Protein AF-A0A661UZQ9-F1 (afdb_monomer_lite)

Structure (mmCIF, N/CA/C/O backbone):
data_AF-A0A661UZQ9-F1
#
_entry.id   AF-A0A661UZQ9-F1
#
loop_
_atom_site.group_PDB
_atom_site.id
_atom_site.type_symbol
_atom_site.label_atom_id
_atom_site.label_alt_id
_atom_site.label_comp_id
_atom_site.label_asym_id
_atom_site.label_entity_id
_atom_site.label_seq_id
_atom_site.pdbx_PDB_ins_code
_atom_site.Cartn_x
_atom_site.Cartn_y
_atom_site.Cartn_z
_atom_site.occupancy
_atom_site.B_iso_or_equiv
_atom_site.auth_seq_id
_atom_site.auth_comp_id
_atom_site.auth_asym_id
_atom_site.auth_atom_id
_atom_site.pdbx_PDB_model_num
ATOM 1 N N . THR A 1 1 ? -22.662 24.849 14.093 1.00 67.31 1 THR A N 1
ATOM 2 C CA . THR A 1 1 ? -22.137 23.467 14.158 1.00 67.31 1 THR A CA 1
ATOM 3 C C . THR A 1 1 ? -20.833 23.492 14.920 1.00 67.31 1 THR A C 1
ATOM 5 O O . THR A 1 1 ? -20.181 24.527 14.920 1.00 67.31 1 THR A O 1
ATOM 8 N N . THR A 1 2 ? -20.477 22.417 15.622 1.00 81.50 2 THR A N 1
ATOM 9 C CA . THR A 1 2 ? -19.169 22.325 16.288 1.00 81.50 2 THR A CA 1
ATOM 10 C C . THR A 1 2 ? -18.064 22.306 15.224 1.00 81.50 2 THR A C 1
ATOM 12 O O . THR A 1 2 ? -18.229 21.547 14.260 1.00 81.50 2 THR A O 1
ATOM 15 N N . PRO A 1 3 ? -16.986 23.098 15.373 1.00 88.12 3 PRO A N 1
ATOM 16 C CA . PRO A 1 3 ? -15.843 23.063 14.464 1.00 88.12 3 PRO A CA 1
ATOM 17 C C . PRO A 1 3 ? -15.251 21.652 14.339 1.00 88.12 3 PRO A C 1
ATOM 19 O O . PRO A 1 3 ? -15.337 20.838 15.267 1.00 88.12 3 PRO A O 1
ATOM 22 N N . ARG A 1 4 ? -14.713 21.331 13.162 1.00 91.12 4 ARG A N 1
ATOM 23 C CA . ARG A 1 4 ? -14.133 20.014 12.815 1.00 91.12 4 ARG A CA 1
ATOM 24 C C . ARG A 1 4 ? -12.706 20.117 12.296 1.00 91.12 4 ARG A C 1
ATOM 26 O O . ARG A 1 4 ? -12.090 19.102 11.981 1.00 91.12 4 ARG A O 1
ATOM 33 N N . GLU A 1 5 ? -12.204 21.331 12.203 1.00 92.62 5 GLU A N 1
ATOM 34 C CA . GLU A 1 5 ? -10.886 21.651 11.724 1.00 92.62 5 GLU A CA 1
ATOM 35 C C . GLU A 1 5 ? -9.833 21.238 12.767 1.00 92.62 5 GLU A C 1
ATOM 37 O O . GLU A 1 5 ? -10.052 21.427 13.964 1.00 92.62 5 GLU A O 1
ATOM 42 N N . PRO A 1 6 ? -8.688 20.662 12.358 1.00 92.25 6 PRO A N 1
ATOM 43 C CA . PRO A 1 6 ? -7.722 20.086 13.298 1.00 92.25 6 PRO A CA 1
ATOM 44 C C . PRO A 1 6 ? -7.169 21.072 14.337 1.00 92.25 6 PRO A C 1
ATOM 46 O O . PRO A 1 6 ? -6.925 20.672 15.473 1.00 92.25 6 PRO A O 1
ATOM 49 N N . TRP A 1 7 ? -7.002 22.348 13.970 1.00 92.25 7 TRP A N 1
ATOM 50 C CA . TRP A 1 7 ? -6.457 23.392 14.852 1.00 92.25 7 TRP A CA 1
ATOM 51 C C . TRP A 1 7 ? -7.369 23.722 16.043 1.00 92.25 7 TRP A C 1
ATOM 53 O O . TRP A 1 7 ? -6.901 24.210 17.068 1.00 92.25 7 TRP A O 1
ATOM 63 N N . GLU A 1 8 ? -8.655 23.378 15.966 1.00 95.19 8 GLU A N 1
ATOM 64 C CA . GLU A 1 8 ? -9.617 23.545 17.064 1.00 95.19 8 GLU A CA 1
ATOM 65 C C . GLU A 1 8 ? -9.391 22.530 18.201 1.00 95.19 8 GLU A C 1
ATOM 67 O O . GLU A 1 8 ? -9.946 22.670 19.290 1.00 95.19 8 GLU A O 1
ATOM 72 N N . PHE A 1 9 ? -8.559 21.507 17.967 1.00 93.00 9 PHE A N 1
ATOM 73 C CA . PHE A 1 9 ? -8.246 20.433 18.916 1.00 93.00 9 PHE A CA 1
ATOM 74 C C . PHE A 1 9 ? -6.812 20.515 19.474 1.00 93.00 9 PHE A C 1
ATOM 76 O O . PHE A 1 9 ? -6.353 19.578 20.129 1.00 93.00 9 PHE A O 1
ATOM 83 N N . GLY A 1 10 ? -6.116 21.636 19.251 1.00 95.06 10 GLY A N 1
ATOM 84 C CA . GLY A 1 10 ? -4.764 21.892 19.750 1.00 95.06 10 GLY A CA 1
ATOM 85 C C . GLY A 1 10 ? -3.636 21.372 18.849 1.00 95.06 10 GLY A C 1
ATOM 86 O O . GLY A 1 10 ? -3.850 20.641 17.882 1.00 95.06 10 GLY A O 1
ATOM 87 N N . GLU A 1 11 ? -2.403 21.753 19.190 1.00 95.94 11 GLU A N 1
ATOM 88 C CA . GLU A 1 11 ? -1.205 21.531 18.362 1.00 95.94 11 GLU A CA 1
ATOM 89 C C . GLU A 1 11 ? -0.875 20.043 18.139 1.00 95.94 11 GLU A C 1
ATOM 91 O O . GLU A 1 11 ? -0.444 19.657 17.049 1.00 95.94 11 GLU A O 1
ATOM 96 N N . GLU A 1 12 ? -1.106 19.192 19.145 1.00 95.56 12 GLU A N 1
ATOM 97 C CA . GLU A 1 12 ? -0.895 17.741 19.037 1.00 95.56 12 GLU A CA 1
ATOM 98 C C . GLU A 1 12 ? -1.815 17.137 17.965 1.00 95.56 12 GLU A C 1
ATOM 100 O O . GLU A 1 12 ? -1.348 16.441 17.059 1.00 95.56 12 GLU A O 1
ATOM 105 N N . ALA A 1 13 ? -3.111 17.462 18.014 1.00 95.38 13 ALA A N 1
ATOM 106 C CA . ALA A 1 13 ? -4.093 16.987 17.045 1.00 95.38 13 ALA A CA 1
ATOM 107 C C . ALA A 1 13 ? -3.791 17.504 15.633 1.00 95.38 13 ALA A C 1
ATOM 109 O O . ALA A 1 13 ? -3.838 16.732 14.672 1.00 95.38 13 ALA A O 1
ATOM 110 N N . GLU A 1 14 ? -3.426 18.781 15.500 1.00 95.75 14 GLU A N 1
ATOM 111 C CA . GLU A 1 14 ? -3.047 19.367 14.215 1.00 95.75 14 GLU A CA 1
ATOM 112 C C . GLU A 1 14 ? -1.801 18.689 13.624 1.00 95.75 14 GLU A C 1
ATOM 114 O O . GLU A 1 14 ? -1.768 18.358 12.436 1.00 95.75 14 GLU A O 1
ATOM 119 N N . THR A 1 15 ? -0.789 18.420 14.450 1.00 95.75 15 THR A N 1
ATOM 120 C CA . THR A 1 15 ? 0.452 17.757 14.026 1.00 95.75 15 THR A CA 1
ATOM 121 C C . THR A 1 15 ? 0.198 16.324 13.563 1.00 95.75 15 THR A C 1
ATOM 123 O O . THR A 1 15 ? 0.663 15.930 12.487 1.00 95.75 15 THR A O 1
ATOM 126 N N . ILE A 1 16 ? -0.585 15.556 14.328 1.00 96.62 16 ILE A N 1
ATOM 127 C CA . ILE A 1 16 ? -0.984 14.192 13.960 1.00 96.62 16 ILE A CA 1
ATOM 128 C C . ILE A 1 16 ? -1.802 14.218 12.666 1.00 96.62 16 ILE A C 1
ATOM 130 O O . ILE A 1 16 ? -1.503 13.471 11.731 1.00 96.62 16 ILE A O 1
ATOM 134 N N . PHE A 1 17 ? -2.789 15.111 12.563 1.00 96.19 17 PHE A N 1
ATOM 135 C CA . PHE A 1 17 ? -3.595 15.255 11.355 1.00 96.19 17 PHE A CA 1
ATOM 136 C C . PHE A 1 17 ? -2.724 15.559 10.134 1.00 96.19 17 PHE A C 1
ATOM 138 O O . PHE A 1 17 ? -2.858 14.890 9.111 1.00 96.19 17 PHE A O 1
ATOM 145 N N . ARG A 1 18 ? -1.787 16.511 10.239 1.00 94.62 18 ARG A N 1
ATOM 146 C CA . ARG A 1 18 ? -0.883 16.886 9.141 1.00 94.62 18 ARG A CA 1
ATOM 147 C C . ARG A 1 18 ? -0.050 15.697 8.661 1.00 94.62 18 ARG A C 1
ATOM 149 O O . ARG A 1 18 ? 0.108 15.519 7.453 1.00 94.62 18 ARG A O 1
ATOM 156 N N . ARG A 1 19 ? 0.435 14.847 9.577 1.00 94.38 19 ARG A N 1
ATOM 157 C CA . ARG A 1 19 ? 1.157 13.606 9.237 1.00 94.38 19 ARG A CA 1
ATOM 158 C C . ARG A 1 19 ? 0.297 12.666 8.387 1.00 94.38 19 ARG A C 1
ATOM 160 O O . ARG A 1 19 ? 0.755 12.212 7.339 1.00 94.38 19 ARG A O 1
ATOM 167 N N . TYR A 1 20 ? -0.939 12.386 8.803 1.00 96.62 20 TYR A N 1
ATOM 168 C CA . TYR A 1 20 ? -1.830 11.484 8.060 1.00 96.62 20 TYR A CA 1
ATOM 169 C C . TYR A 1 20 ? -2.390 12.109 6.778 1.00 96.62 20 TYR A C 1
ATOM 171 O O . TYR A 1 20 ? -2.568 11.399 5.791 1.00 96.62 20 TYR A O 1
ATOM 179 N N . ALA A 1 21 ? -2.608 13.426 6.750 1.00 94.75 21 ALA A N 1
ATOM 180 C CA . ALA A 1 21 ? -2.977 14.151 5.540 1.00 94.75 21 ALA A CA 1
ATOM 181 C C . ALA A 1 21 ? -1.877 14.017 4.479 1.00 94.75 21 ALA A C 1
ATOM 183 O O . ALA A 1 21 ? -2.162 13.590 3.363 1.00 94.75 21 ALA A O 1
ATOM 184 N N . ARG A 1 22 ? -0.611 14.263 4.844 1.00 92.94 22 ARG A N 1
ATOM 185 C CA . ARG A 1 22 ? 0.539 14.054 3.947 1.00 92.94 22 ARG A CA 1
ATOM 186 C C . ARG A 1 22 ? 0.659 12.607 3.488 1.00 92.94 22 ARG A C 1
ATOM 188 O O . ARG A 1 22 ? 0.839 12.364 2.299 1.00 92.94 22 ARG A O 1
ATOM 195 N N . LEU A 1 23 ? 0.491 11.636 4.391 1.00 95.38 23 LEU A N 1
ATOM 196 C CA . LEU A 1 23 ? 0.478 10.221 4.011 1.00 95.38 23 LEU A CA 1
ATOM 197 C C . LEU A 1 23 ? -0.622 9.920 2.982 1.00 95.38 23 LEU A C 1
ATOM 199 O O . LEU A 1 23 ? -0.358 9.260 1.981 1.00 95.38 23 LEU A O 1
ATOM 203 N N . ARG A 1 24 ? -1.838 10.435 3.188 1.00 95.62 24 ARG A N 1
ATOM 204 C CA . ARG A 1 24 ? -2.940 10.291 2.231 1.00 95.62 24 ARG A CA 1
ATOM 205 C C . ARG A 1 24 ? -2.601 10.914 0.877 1.00 95.62 24 ARG A C 1
ATOM 207 O O . ARG A 1 24 ? -2.877 10.280 -0.136 1.00 95.62 24 ARG A O 1
ATOM 214 N N . TYR A 1 25 ? -2.013 12.110 0.854 1.00 92.31 25 TYR A N 1
ATOM 215 C CA . TYR A 1 25 ? -1.602 12.774 -0.386 1.00 92.31 25 TYR A CA 1
ATOM 216 C C . TYR A 1 25 ? -0.548 11.970 -1.144 1.00 92.31 25 TYR A C 1
ATOM 218 O O . TYR A 1 25 ? -0.716 11.702 -2.332 1.00 92.31 25 TYR A O 1
ATOM 226 N N . ARG A 1 26 ? 0.475 11.475 -0.441 1.00 93.81 26 ARG A N 1
ATOM 227 C CA . ARG A 1 26 ? 1.444 10.550 -1.032 1.00 93.81 26 ARG A CA 1
ATOM 228 C C . ARG A 1 26 ? 0.770 9.285 -1.549 1.00 93.81 26 ARG A C 1
ATOM 230 O O . ARG A 1 26 ? 1.159 8.785 -2.587 1.00 93.81 26 ARG A O 1
ATOM 237 N N . LEU A 1 27 ? -0.249 8.758 -0.878 1.00 96.62 27 LEU A N 1
ATOM 238 C CA . LEU A 1 27 ? -0.958 7.560 -1.335 1.00 96.62 27 LEU A CA 1
ATOM 239 C C . LEU A 1 27 ? -1.960 7.818 -2.470 1.00 96.62 27 LEU A C 1
ATOM 241 O O . LEU A 1 27 ? -2.550 6.853 -2.947 1.00 96.62 27 LEU A O 1
ATOM 245 N N . LEU A 1 28 ? -2.162 9.052 -2.951 1.00 94.75 28 LEU A N 1
ATOM 246 C CA . LEU A 1 28 ? -3.149 9.329 -4.005 1.00 94.75 28 LEU A CA 1
ATOM 247 C C . LEU A 1 28 ? -3.022 8.436 -5.250 1.00 94.75 28 LEU A C 1
ATOM 249 O O . LEU A 1 28 ? -4.065 7.953 -5.691 1.00 94.75 28 LEU A O 1
ATOM 253 N N . PRO A 1 29 ? -1.823 8.118 -5.785 1.00 95.06 29 PRO A N 1
ATOM 254 C CA . PRO A 1 29 ? -1.713 7.194 -6.916 1.00 95.06 29 PRO A CA 1
ATOM 255 C C . PRO A 1 29 ? -2.265 5.794 -6.601 1.00 95.06 29 PRO A C 1
ATOM 257 O O . PRO A 1 29 ? -2.994 5.215 -7.411 1.00 95.06 29 PRO A O 1
ATOM 260 N N . TYR A 1 30 ? -1.990 5.271 -5.402 1.00 97.81 30 TYR A N 1
ATOM 261 C CA . TYR A 1 30 ? -2.552 4.009 -4.914 1.00 97.81 30 TYR A CA 1
ATOM 262 C C . TYR A 1 30 ? -4.073 4.092 -4.714 1.00 97.81 30 TYR A C 1
ATOM 264 O O . TYR A 1 30 ? -4.812 3.212 -5.161 1.00 97.81 30 TYR A O 1
ATOM 272 N N . ILE A 1 31 ? -4.554 5.157 -4.066 1.00 97.38 31 ILE A N 1
ATOM 273 C CA . ILE A 1 31 ? -5.975 5.360 -3.747 1.00 97.38 31 ILE A CA 1
ATOM 274 C C . ILE A 1 31 ? -6.798 5.484 -5.027 1.00 97.38 31 I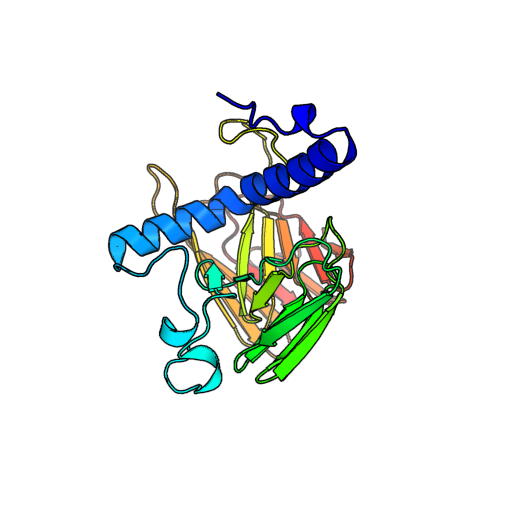LE A C 1
ATOM 276 O O . ILE A 1 31 ? -7.812 4.803 -5.167 1.00 97.38 31 ILE A O 1
ATOM 280 N N . TYR A 1 32 ? -6.348 6.313 -5.969 1.00 96.19 32 TYR A N 1
ATOM 281 C CA . TYR A 1 32 ? -7.011 6.508 -7.252 1.00 96.19 32 TYR A CA 1
ATOM 282 C C . TYR A 1 32 ? -7.058 5.206 -8.053 1.00 96.19 32 TYR A C 1
ATOM 284 O O . TYR A 1 32 ? -8.117 4.821 -8.537 1.00 96.19 32 TYR A O 1
ATOM 292 N N . SER A 1 33 ? -5.948 4.466 -8.109 1.00 97.38 33 SER A N 1
ATOM 293 C CA . SER A 1 33 ? -5.905 3.163 -8.787 1.00 97.38 33 SER A CA 1
ATOM 294 C C . SER A 1 33 ? -6.834 2.134 -8.145 1.00 97.38 33 SER A C 1
ATOM 296 O O . SER A 1 33 ? -7.513 1.386 -8.845 1.00 97.38 33 SER A O 1
ATOM 298 N N . THR A 1 34 ? -6.937 2.137 -6.814 1.00 97.81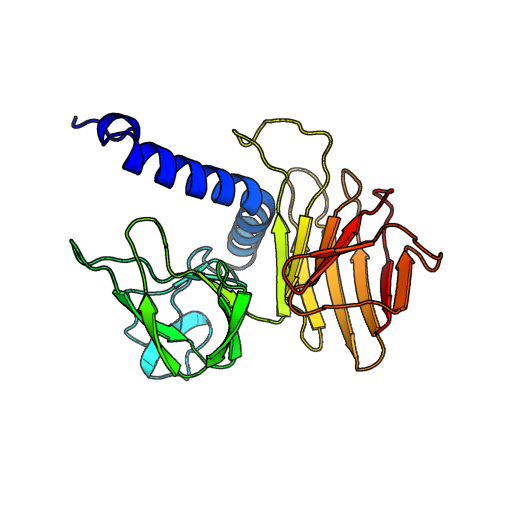 34 THR A N 1
ATOM 299 C CA . THR A 1 34 ? -7.878 1.275 -6.085 1.00 97.81 34 THR A CA 1
ATOM 300 C C . THR A 1 34 ? -9.333 1.679 -6.358 1.00 97.81 34 THR A C 1
ATOM 302 O O . THR A 1 34 ? -10.193 0.815 -6.516 1.00 97.81 34 THR A O 1
ATOM 305 N N . ALA A 1 35 ? -9.626 2.979 -6.455 1.00 97.38 35 ALA A N 1
ATOM 306 C CA . ALA A 1 35 ? -10.952 3.483 -6.812 1.00 97.38 35 ALA A CA 1
ATOM 307 C C . ALA A 1 35 ? -11.324 3.152 -8.267 1.00 97.38 35 ALA A C 1
ATOM 309 O O . ALA A 1 35 ? -12.448 2.729 -8.533 1.00 97.38 35 ALA A O 1
ATOM 310 N N . ALA A 1 36 ? -10.374 3.261 -9.197 1.00 96.44 36 ALA A N 1
ATOM 311 C CA . ALA A 1 36 ? -10.560 2.836 -10.577 1.00 96.44 36 ALA A CA 1
ATOM 312 C C . ALA A 1 36 ? -10.835 1.326 -10.650 1.00 96.44 36 ALA A C 1
ATOM 314 O O . ALA A 1 36 ? -11.800 0.914 -11.290 1.00 96.44 36 ALA A O 1
ATOM 315 N N . GLN A 1 37 ? -10.066 0.492 -9.942 1.00 95.56 37 GLN A N 1
ATOM 316 C CA . GLN A 1 37 ? -10.345 -0.945 -9.837 1.00 95.56 37 GLN A CA 1
ATOM 317 C C . GLN A 1 37 ? -11.761 -1.201 -9.303 1.00 95.56 37 GLN A C 1
ATOM 319 O O . GLN A 1 37 ? -12.472 -2.044 -9.851 1.00 95.56 37 GLN A O 1
ATOM 324 N N . ALA A 1 38 ? -12.189 -0.464 -8.274 1.00 96.94 38 ALA A N 1
ATOM 325 C CA . ALA A 1 38 ? -13.536 -0.573 -7.727 1.00 96.94 38 ALA A CA 1
ATOM 326 C C . ALA A 1 38 ? -14.616 -0.270 -8.772 1.00 96.94 38 ALA A C 1
ATOM 328 O O . ALA A 1 38 ? -15.568 -1.037 -8.899 1.00 96.94 38 ALA A O 1
ATOM 329 N N . ALA A 1 39 ? -14.436 0.785 -9.570 1.00 96.19 39 ALA A N 1
ATOM 330 C CA . ALA A 1 39 ? -15.356 1.135 -10.650 1.00 96.19 39 ALA A CA 1
ATOM 331 C C . ALA A 1 39 ? -15.432 0.056 -11.747 1.00 96.19 39 ALA A C 1
ATOM 333 O O . ALA A 1 39 ? -16.515 -0.219 -12.254 1.00 96.19 39 ALA A O 1
ATOM 334 N N . HIS A 1 40 ? -14.308 -0.583 -12.091 1.00 94.12 40 HIS A N 1
ATOM 335 C CA . HIS A 1 40 ? -14.260 -1.607 -13.145 1.00 94.12 40 HIS A CA 1
ATOM 336 C C . HIS A 1 40 ? -14.724 -2.997 -12.686 1.00 94.12 40 HIS A C 1
ATOM 338 O O . HIS A 1 40 ? -15.236 -3.768 -13.494 1.00 94.12 40 HIS A O 1
ATOM 344 N N . THR A 1 41 ? -14.511 -3.352 -11.416 1.00 95.81 41 THR A N 1
ATOM 345 C CA . THR A 1 41 ? -14.673 -4.737 -10.927 1.00 95.81 41 THR A CA 1
ATOM 346 C C . THR A 1 41 ? -15.766 -4.906 -9.875 1.00 95.81 41 THR A C 1
ATOM 348 O O . THR A 1 41 ? -16.164 -6.032 -9.587 1.00 95.81 41 THR A O 1
ATOM 351 N N . GLY A 1 42 ? -16.234 -3.816 -9.263 1.00 95.69 42 GLY A N 1
ATOM 352 C CA . GLY A 1 42 ? -17.141 -3.853 -8.115 1.00 95.69 42 GLY A CA 1
ATOM 353 C C . GLY A 1 42 ? -16.463 -4.167 -6.774 1.00 95.69 42 GLY A C 1
ATOM 354 O O . GLY A 1 42 ? -17.142 -4.181 -5.749 1.00 95.69 42 GLY A O 1
ATOM 355 N N . LEU A 1 43 ? -15.143 -4.398 -6.734 1.00 95.12 43 LEU A N 1
ATOM 356 C CA . LEU A 1 43 ? -14.419 -4.601 -5.475 1.00 95.12 43 LEU A CA 1
ATOM 357 C C . LEU A 1 43 ? -14.326 -3.288 -4.680 1.00 95.12 43 LEU A C 1
ATOM 359 O O . LEU A 1 43 ? -13.761 -2.325 -5.188 1.00 95.12 43 LEU A O 1
ATOM 363 N N . PRO A 1 44 ? -14.790 -3.221 -3.420 1.00 96.44 44 PRO A N 1
ATOM 364 C CA . PRO A 1 44 ? -14.725 -1.990 -2.634 1.00 96.44 44 PRO A CA 1
ATOM 365 C C . PRO A 1 44 ? -13.293 -1.471 -2.434 1.00 96.44 44 PRO A C 1
ATOM 367 O O . PRO A 1 44 ? -12.339 -2.246 -2.386 1.00 96.44 44 PRO A O 1
ATOM 370 N N . VAL A 1 45 ? -13.132 -0.160 -2.234 1.00 97.69 45 VAL A N 1
ATOM 371 C CA . VAL A 1 45 ? -11.835 0.425 -1.838 1.00 97.69 45 VAL A CA 1
ATOM 372 C C . VAL A 1 45 ? -11.468 0.013 -0.409 1.00 97.69 45 VAL A C 1
ATOM 374 O O . VAL A 1 45 ? -10.354 -0.430 -0.150 1.00 97.69 45 VAL A O 1
ATOM 377 N N . MET A 1 46 ? -12.423 0.114 0.515 1.00 98.00 46 MET A N 1
ATOM 378 C CA . MET A 1 46 ? -12.328 -0.411 1.877 1.00 98.00 46 MET A CA 1
ATOM 379 C C . MET A 1 46 ? -13.043 -1.761 1.927 1.00 98.00 46 MET A C 1
ATOM 381 O O . MET A 1 46 ? -14.243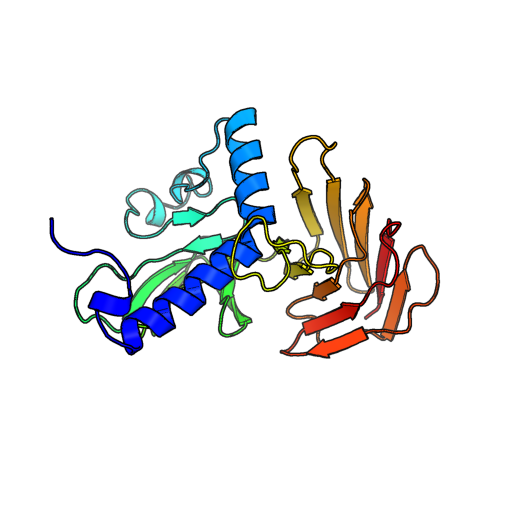 -1.836 1.669 1.00 98.00 46 MET A O 1
ATOM 385 N N . ARG A 1 47 ? -12.308 -2.830 2.228 1.00 97.12 47 ARG A N 1
ATOM 386 C CA . ARG A 1 47 ? -12.767 -4.215 2.090 1.00 97.12 47 ARG A CA 1
ATOM 387 C C . ARG A 1 47 ? -12.800 -4.889 3.452 1.00 97.12 47 ARG A C 1
ATOM 389 O O . ARG A 1 47 ? -11.804 -4.888 4.172 1.00 97.12 47 ARG A O 1
ATOM 396 N N . ALA A 1 48 ? -13.916 -5.531 3.780 1.00 97.25 48 ALA A N 1
ATOM 397 C CA . ALA A 1 48 ? -13.952 -6.453 4.909 1.00 97.25 48 ALA A CA 1
ATOM 398 C C . ALA A 1 48 ? -12.944 -7.591 4.680 1.00 97.25 48 ALA A C 1
ATOM 400 O O . ALA A 1 48 ? -12.825 -8.097 3.561 1.00 97.25 48 ALA A O 1
ATOM 401 N N . LEU A 1 49 ? -12.246 -8.023 5.735 1.00 97.69 49 LEU A N 1
ATOM 402 C CA . LEU A 1 49 ? -11.241 -9.091 5.645 1.00 97.69 49 LEU A CA 1
ATOM 403 C C . LEU A 1 49 ? -11.817 -10.383 5.027 1.00 97.69 49 LEU A C 1
ATOM 405 O O . LEU A 1 49 ? -11.148 -11.045 4.231 1.00 97.69 49 LEU A O 1
ATOM 409 N N . VAL A 1 50 ? -13.083 -10.704 5.325 1.00 96.81 50 VAL A N 1
ATOM 410 C CA . VAL A 1 50 ? -13.792 -11.890 4.811 1.00 96.81 50 VAL A CA 1
ATOM 411 C C . VAL A 1 50 ? -13.893 -11.938 3.280 1.00 96.81 50 VAL A C 1
ATOM 413 O O . VAL A 1 50 ? -13.977 -13.029 2.722 1.00 96.81 50 VAL A O 1
ATOM 416 N N . LEU A 1 51 ? -13.820 -10.794 2.583 1.00 95.56 51 LEU A N 1
ATOM 417 C CA . LEU A 1 51 ? -13.818 -10.765 1.113 1.00 95.56 51 LEU A CA 1
ATOM 418 C C . LEU A 1 51 ? -12.585 -11.463 0.521 1.00 95.56 51 LEU A C 1
ATOM 420 O O . LEU A 1 51 ? -12.669 -12.028 -0.565 1.00 95.56 51 LEU A O 1
ATOM 424 N N . LYS A 1 52 ? -11.449 -11.428 1.228 1.00 95.38 52 LYS A N 1
ATOM 425 C CA . LYS A 1 52 ? -10.180 -12.033 0.792 1.00 95.38 52 LYS A CA 1
ATOM 426 C C . LYS A 1 52 ? -9.867 -13.334 1.527 1.00 95.38 52 LYS A C 1
ATOM 428 O O . LYS A 1 52 ? -9.271 -14.236 0.949 1.00 95.38 52 LYS A O 1
ATOM 433 N N . TYR A 1 53 ? -10.280 -13.436 2.787 1.00 96.75 53 TYR A N 1
ATOM 434 C CA . TYR A 1 53 ? -9.949 -14.540 3.689 1.00 96.75 53 TYR A CA 1
ATOM 435 C C . TYR A 1 53 ? -11.209 -15.292 4.141 1.00 96.75 53 TYR A C 1
ATOM 437 O O . TYR A 1 53 ? -11.387 -15.575 5.319 1.00 96.75 53 TYR A O 1
ATOM 445 N N . SER A 1 54 ? -12.106 -15.623 3.210 1.00 95.88 54 SER A N 1
ATOM 446 C CA . SER A 1 54 ? -13.424 -16.222 3.499 1.00 95.88 54 SER A CA 1
ATOM 447 C C . SER A 1 54 ? -13.374 -17.547 4.278 1.00 95.88 54 SER A C 1
ATOM 449 O O . SER A 1 54 ? -14.307 -17.882 5.014 1.00 95.88 54 SER A O 1
ATOM 451 N N . HIS A 1 55 ? -12.279 -18.300 4.141 1.00 95.81 55 HIS A N 1
ATOM 452 C CA . HIS A 1 55 ? -12.050 -19.557 4.855 1.00 95.81 55 HIS A CA 1
ATOM 453 C C . HIS A 1 55 ? -11.559 -19.371 6.296 1.00 95.81 55 HIS A C 1
ATOM 455 O O . HIS A 1 55 ? -11.616 -20.320 7.076 1.00 95.81 55 HIS A O 1
ATOM 461 N N . ASP A 1 56 ? -11.103 -18.174 6.664 1.00 97.44 56 ASP A N 1
ATOM 462 C CA . ASP A 1 56 ? -10.605 -17.877 8.002 1.00 97.44 56 ASP A CA 1
ATOM 463 C C . ASP A 1 56 ? -11.784 -17.549 8.944 1.00 97.44 56 ASP A C 1
ATOM 465 O O . ASP A 1 56 ? -12.504 -16.569 8.731 1.00 97.44 56 ASP A O 1
ATOM 469 N N . PRO A 1 57 ? -12.045 -18.358 9.986 1.00 96.44 57 PRO A N 1
ATOM 470 C CA . PRO A 1 57 ? -13.158 -18.105 10.894 1.00 96.44 57 PRO A CA 1
ATOM 471 C C . PRO A 1 57 ? -12.983 -16.816 11.709 1.00 96.44 57 PRO A C 1
ATOM 473 O O . PRO A 1 57 ? -13.993 -16.214 12.074 1.00 96.44 57 PRO A O 1
ATOM 476 N N . ASN A 1 58 ? -11.747 -16.362 11.952 1.00 96.62 58 ASN A N 1
ATOM 477 C CA . ASN A 1 58 ? -11.474 -15.177 12.771 1.00 96.62 58 ASN A CA 1
ATOM 478 C C . ASN A 1 58 ? -11.952 -13.883 12.101 1.00 96.62 58 ASN A C 1
ATOM 480 O O . ASN A 1 58 ? -12.248 -12.908 12.786 1.00 96.62 58 ASN A O 1
ATOM 484 N N . VAL A 1 59 ? -12.065 -13.868 10.768 1.00 96.88 59 VAL A N 1
ATOM 485 C CA . VAL A 1 59 ? -12.420 -12.652 10.023 1.00 96.88 59 VAL A CA 1
ATOM 486 C C . VAL A 1 59 ? -13.912 -12.514 9.725 1.00 96.88 59 VAL A C 1
ATOM 488 O O . VAL A 1 59 ? -14.339 -11.467 9.241 1.00 96.88 59 VAL A O 1
ATOM 491 N N . ARG A 1 60 ? -14.720 -13.551 9.990 1.00 93.81 60 ARG A N 1
ATOM 492 C CA . ARG A 1 60 ? -16.143 -13.596 9.596 1.00 93.81 60 ARG A CA 1
ATOM 493 C C . ARG A 1 60 ? -16.979 -12.488 10.228 1.00 93.81 60 ARG A C 1
ATOM 495 O O . ARG A 1 60 ? -17.866 -11.955 9.573 1.00 93.81 60 ARG A O 1
ATOM 502 N N . CYS A 1 61 ? -16.679 -12.163 11.482 1.00 92.38 61 CYS A N 1
ATOM 503 C CA . CYS A 1 61 ? -17.351 -11.116 12.250 1.00 92.38 61 CYS A CA 1
ATOM 504 C C . CYS A 1 61 ? -16.403 -9.953 12.578 1.00 92.38 61 CYS A C 1
ATOM 506 O O . CYS A 1 61 ? -16.660 -9.213 13.520 1.00 92.38 61 CYS A O 1
ATOM 508 N N . MET A 1 62 ? -15.288 -9.819 11.850 1.00 95.88 62 MET A N 1
ATOM 509 C CA . MET A 1 62 ? -14.341 -8.731 12.084 1.00 95.88 62 MET A CA 1
ATOM 510 C C . MET A 1 62 ? -14.926 -7.412 11.575 1.00 95.88 62 MET A C 1
ATOM 512 O O . MET A 1 62 ? -15.123 -7.239 10.373 1.00 95.88 62 MET A O 1
ATOM 516 N N . ASP A 1 63 ? -15.165 -6.482 12.492 1.00 95.19 63 ASP A N 1
ATOM 517 C CA . ASP A 1 63 ? -15.725 -5.151 12.231 1.00 95.19 63 ASP A CA 1
ATOM 518 C C . ASP A 1 63 ? -14.771 -4.003 12.608 1.00 95.19 63 ASP A C 1
ATOM 520 O O . ASP A 1 63 ? -15.022 -2.843 12.282 1.00 95.19 63 ASP A O 1
ATOM 524 N N . SER A 1 64 ? -13.649 -4.322 13.259 1.00 96.56 64 SER A N 1
ATOM 525 C CA . SER A 1 64 ? -12.681 -3.345 13.774 1.00 96.56 64 SER A CA 1
ATOM 526 C C . SER A 1 64 ? -11.387 -3.245 12.953 1.00 96.56 64 SER A C 1
ATOM 528 O O . SER A 1 64 ? -10.484 -2.487 13.321 1.00 96.56 64 SER A O 1
ATOM 530 N N . GLU A 1 65 ? -11.287 -4.009 11.861 1.00 98.12 65 GLU A N 1
ATOM 531 C CA . GLU A 1 65 ? -10.135 -4.094 10.956 1.00 98.12 65 GLU A CA 1
ATOM 532 C C . GLU A 1 65 ? -10.614 -4.291 9.518 1.00 98.12 65 GLU A C 1
ATOM 534 O O . GLU A 1 65 ? -11.632 -4.940 9.270 1.00 98.12 65 GLU A O 1
ATOM 539 N N . TYR A 1 66 ? -9.879 -3.746 8.554 1.00 98.62 66 TYR A N 1
ATOM 540 C CA . TYR A 1 66 ? -10.240 -3.838 7.142 1.00 98.62 66 TYR A CA 1
ATOM 541 C C . TYR A 1 66 ? -9.008 -3.827 6.242 1.00 98.62 66 TYR A C 1
ATOM 543 O O . TYR A 1 66 ? -7.937 -3.366 6.637 1.00 98.62 66 TYR A O 1
ATOM 551 N N . LEU A 1 67 ? -9.168 -4.299 5.005 1.00 98.62 67 LEU A N 1
ATOM 552 C CA . LEU A 1 67 ? -8.179 -4.058 3.960 1.00 98.62 67 LEU A CA 1
ATOM 553 C C . LEU A 1 67 ? -8.477 -2.742 3.255 1.00 98.62 67 LEU A C 1
ATOM 555 O O . LEU A 1 67 ? -9.626 -2.453 2.914 1.00 98.62 67 LEU A O 1
ATOM 559 N N . PHE A 1 68 ? -7.439 -1.964 2.992 1.00 98.56 68 PHE A N 1
ATOM 560 C CA . PHE A 1 68 ? -7.525 -0.780 2.152 1.00 98.56 68 PHE A CA 1
ATOM 561 C C . PHE A 1 68 ? -6.854 -1.077 0.815 1.00 98.56 68 PHE A C 1
ATOM 563 O O . PHE A 1 68 ? -5.628 -1.152 0.725 1.00 98.56 68 PHE A O 1
ATOM 570 N N . GLY A 1 69 ? -7.673 -1.306 -0.211 1.00 97.12 69 GLY A N 1
ATOM 571 C CA . GLY A 1 69 ? -7.263 -1.934 -1.463 1.00 97.12 69 GLY A CA 1
ATOM 572 C C . GLY A 1 69 ? -6.739 -3.355 -1.249 1.00 97.12 69 GLY A C 1
ATOM 573 O O . GLY A 1 69 ? -7.261 -4.106 -0.423 1.00 97.12 69 GLY A O 1
ATOM 574 N N . ASP A 1 70 ? -5.719 -3.740 -2.013 1.00 94.56 70 ASP A N 1
ATOM 575 C CA . ASP A 1 70 ? -5.129 -5.083 -1.944 1.00 94.56 70 ASP A CA 1
ATOM 576 C C . ASP A 1 70 ? -3.929 -5.210 -1.007 1.00 94.56 70 ASP A C 1
ATOM 578 O O . ASP A 1 70 ? -3.597 -6.336 -0.607 1.00 94.56 70 ASP A O 1
ATOM 582 N N . SER A 1 71 ? -3.310 -4.076 -0.674 1.00 97.94 71 SER A N 1
ATOM 583 C CA . SER A 1 71 ? -1.978 -4.025 -0.072 1.00 97.94 71 SER A CA 1
ATOM 584 C C . SER A 1 71 ? -1.989 -3.729 1.421 1.00 97.94 71 SER A C 1
ATOM 586 O O . SER A 1 71 ? -1.118 -4.232 2.121 1.00 97.94 71 SER A O 1
ATOM 588 N N . PHE A 1 72 ? -2.942 -2.944 1.926 1.00 98.69 72 PHE A N 1
ATOM 589 C CA . PHE A 1 72 ? -2.934 -2.508 3.324 1.00 98.69 72 PHE A CA 1
ATOM 590 C C . PHE A 1 72 ? -3.954 -3.258 4.175 1.00 98.69 72 PHE A C 1
ATOM 592 O O . PHE A 1 72 ? -5.090 -3.439 3.744 1.00 98.69 72 PHE A O 1
ATOM 599 N N . LEU A 1 73 ? -3.578 -3.594 5.407 1.00 98.81 73 LEU A N 1
ATOM 600 C CA . LEU A 1 73 ? -4.486 -3.901 6.510 1.00 98.81 73 LEU A CA 1
ATOM 601 C C . LEU A 1 73 ? -4.453 -2.736 7.500 1.00 98.81 73 LEU A C 1
ATOM 603 O O . LEU A 1 73 ? -3.383 -2.298 7.924 1.00 98.81 73 LEU A O 1
ATOM 607 N N . VAL A 1 74 ? -5.633 -2.231 7.851 1.00 98.81 74 VAL A N 1
ATOM 608 C CA . VAL A 1 74 ? -5.824 -1.072 8.723 1.00 98.81 74 VAL A CA 1
ATOM 609 C C . VAL A 1 74 ? -6.633 -1.489 9.945 1.00 98.81 74 VAL A C 1
ATOM 611 O O . VAL A 1 74 ? -7.704 -2.081 9.804 1.00 98.81 74 VAL A O 1
ATOM 614 N N . ALA A 1 75 ? -6.153 -1.137 11.138 1.00 98.56 75 ALA A N 1
ATOM 615 C CA . ALA A 1 75 ? -6.804 -1.479 12.402 1.00 98.56 75 ALA A CA 1
ATOM 616 C C . ALA A 1 75 ? -6.965 -0.230 13.304 1.00 98.56 75 ALA A C 1
ATOM 618 O O . ALA A 1 75 ? -6.148 0.007 14.195 1.00 98.56 75 ALA A O 1
ATOM 619 N N . PRO A 1 76 ? -8.008 0.602 13.094 1.00 98.12 76 PRO A N 1
ATOM 620 C CA . PRO A 1 76 ? -8.206 1.870 13.817 1.00 98.12 76 PRO A CA 1
ATOM 621 C C . PRO A 1 76 ? -8.417 1.714 15.329 1.00 98.12 76 PRO A C 1
ATOM 623 O O . PRO A 1 76 ? -9.147 0.834 15.761 1.00 98.12 76 PRO A O 1
ATOM 626 N N . VAL A 1 77 ? -7.865 2.583 16.175 1.00 97.88 77 VAL A N 1
ATOM 627 C CA . VAL A 1 77 ? -8.156 2.539 17.623 1.00 97.88 77 VAL A CA 1
ATOM 628 C C . VAL A 1 77 ? -9.528 3.166 17.898 1.00 97.88 77 VAL A C 1
ATOM 630 O O . VAL A 1 77 ? -9.707 4.366 17.708 1.00 97.88 77 VAL A O 1
ATOM 633 N N . LEU A 1 78 ? -10.500 2.352 18.325 1.00 96.31 78 LEU A N 1
ATOM 634 C CA . LEU A 1 78 ? -11.898 2.777 18.517 1.00 96.31 78 LEU A CA 1
ATOM 635 C C . LEU A 1 78 ? -12.263 3.064 19.984 1.00 96.31 78 LEU A C 1
ATOM 637 O O . LEU A 1 78 ? -13.255 3.740 20.257 1.00 96.31 78 LEU A O 1
ATOM 641 N N . GLU A 1 79 ? -11.472 2.566 20.935 1.00 96.31 79 GLU A N 1
ATOM 642 C CA . GLU A 1 79 ? -11.711 2.750 22.366 1.00 96.31 79 GLU A CA 1
ATOM 643 C C . GLU A 1 79 ? -11.032 4.027 22.882 1.00 96.31 79 GLU A C 1
ATOM 645 O O . GLU A 1 79 ? -9.833 4.254 22.693 1.00 96.31 79 GLU A O 1
ATOM 650 N N . ARG A 1 80 ? -11.801 4.877 23.574 1.00 95.88 80 ARG A N 1
ATOM 651 C CA . ARG A 1 80 ? -11.290 6.124 24.154 1.00 95.88 80 ARG A CA 1
ATOM 652 C C . ARG A 1 80 ? -10.186 5.825 25.168 1.00 95.88 80 ARG A C 1
ATOM 654 O O . ARG A 1 80 ? -10.403 5.110 26.136 1.00 95.88 80 ARG A O 1
ATOM 661 N N . GLY A 1 81 ? -9.037 6.474 25.000 1.00 96.44 81 GLY A N 1
ATOM 662 C CA . GLY A 1 81 ? -7.925 6.379 25.949 1.00 96.44 81 GLY A CA 1
ATOM 663 C C . GLY A 1 81 ? -7.062 5.127 25.786 1.00 96.44 81 GLY A C 1
ATOM 664 O O . GLY A 1 81 ? -6.001 5.063 26.404 1.00 96.44 81 GLY A O 1
ATOM 665 N N . ALA A 1 82 ? -7.440 4.185 24.917 1.00 97.31 82 ALA A N 1
ATOM 666 C CA . ALA A 1 82 ? -6.597 3.043 24.602 1.00 97.31 82 ALA A CA 1
ATOM 667 C C . ALA A 1 82 ? -5.246 3.504 24.021 1.00 97.31 82 ALA A C 1
ATOM 669 O O . ALA A 1 82 ? -5.145 4.502 23.301 1.00 97.31 82 ALA A O 1
ATOM 670 N N . ARG A 1 83 ? -4.185 2.785 24.396 1.00 97.62 83 ARG A N 1
ATOM 671 C CA . ARG A 1 83 ? -2.805 2.966 23.897 1.00 97.62 83 ARG A CA 1
ATOM 672 C C . ARG A 1 83 ? -2.228 1.684 23.305 1.00 97.62 83 ARG A C 1
ATOM 674 O O . ARG A 1 83 ? -1.055 1.613 22.947 1.00 97.62 83 ARG A O 1
ATOM 681 N N . ARG A 1 84 ? -3.053 0.644 23.261 1.00 98.12 84 ARG A N 1
ATOM 682 C CA . ARG A 1 84 ? -2.787 -0.657 22.664 1.00 98.12 84 ARG A CA 1
ATOM 683 C C . ARG A 1 84 ? -4.103 -1.198 22.134 1.00 98.12 84 ARG A C 1
ATOM 685 O O . ARG A 1 84 ? -5.153 -0.869 22.684 1.00 98.12 84 ARG A O 1
ATOM 692 N N . ARG A 1 85 ? -4.047 -2.047 21.116 1.00 97.62 85 ARG A N 1
ATOM 693 C CA . ARG A 1 85 ? -5.201 -2.846 20.696 1.00 97.62 85 ARG A CA 1
ATOM 694 C C . ARG A 1 85 ? -4.761 -4.218 20.221 1.00 97.62 85 ARG A C 1
ATOM 696 O O . ARG A 1 85 ? -3.624 -4.394 19.784 1.00 97.62 85 ARG A O 1
ATOM 703 N N . MET A 1 86 ? -5.682 -5.171 20.280 1.00 97.94 86 MET A N 1
ATOM 704 C CA . MET A 1 86 ? -5.506 -6.427 19.567 1.00 97.94 86 MET A CA 1
ATOM 705 C C . MET A 1 86 ? -5.632 -6.166 18.063 1.00 97.94 86 MET A C 1
ATOM 707 O O . MET A 1 86 ? -6.525 -5.427 17.634 1.00 97.94 86 MET A O 1
ATOM 711 N N . VAL A 1 87 ? -4.707 -6.735 17.292 1.00 98.50 87 VAL A N 1
ATOM 712 C CA . VAL A 1 87 ? -4.732 -6.738 15.828 1.00 98.50 87 VAL A CA 1
ATOM 713 C C . VAL A 1 87 ? -4.658 -8.174 15.339 1.00 98.50 87 VAL A C 1
ATOM 715 O O . VAL A 1 87 ? -3.757 -8.902 15.757 1.00 98.50 87 VAL A O 1
ATOM 718 N N . TYR A 1 88 ? -5.569 -8.586 14.465 1.00 98.56 88 TYR A N 1
ATOM 719 C CA . TYR A 1 88 ? -5.481 -9.880 13.804 1.00 98.56 88 TYR A CA 1
ATOM 720 C C . TYR A 1 88 ? -4.824 -9.742 12.431 1.00 98.56 88 TYR A C 1
ATOM 722 O O . TYR A 1 88 ? -5.269 -8.993 11.569 1.00 98.56 88 TYR A O 1
ATOM 730 N N . LEU A 1 89 ? -3.768 -10.510 12.191 1.00 98.62 89 LEU A N 1
ATOM 731 C CA . LEU A 1 89 ? -3.165 -10.627 10.871 1.00 98.62 89 LEU A CA 1
ATOM 732 C C . LEU A 1 89 ? -3.604 -11.954 10.253 1.00 98.62 89 LEU A C 1
ATOM 734 O O . LEU A 1 89 ? -3.223 -12.997 10.786 1.00 98.62 89 LEU A O 1
ATOM 738 N N . PRO A 1 90 ? -4.365 -11.952 9.142 1.00 98.19 90 PRO A N 1
ATOM 739 C CA . PRO A 1 90 ? -4.698 -13.168 8.404 1.00 98.19 90 PRO A CA 1
ATOM 740 C C . PRO A 1 90 ? -3.459 -13.838 7.801 1.00 98.19 90 PRO A C 1
ATOM 742 O O . PRO A 1 90 ? -2.366 -13.269 7.790 1.00 98.19 90 PRO A O 1
ATOM 745 N N . VAL A 1 91 ? -3.636 -15.034 7.232 1.00 97.81 91 VAL A N 1
ATOM 746 C CA . VAL A 1 91 ? -2.556 -15.783 6.566 1.00 97.81 91 VAL A CA 1
ATOM 747 C C . VAL A 1 91 ? -1.762 -14.928 5.563 1.00 97.81 91 VAL A C 1
ATOM 749 O O . VAL A 1 91 ? -2.326 -14.244 4.701 1.00 97.81 91 VAL A O 1
ATOM 752 N N . GLY A 1 92 ? -0.434 -14.990 5.676 1.00 96.44 92 GLY A N 1
ATOM 753 C CA . GLY A 1 92 ? 0.513 -14.239 4.853 1.00 96.44 92 GLY A CA 1
ATOM 754 C C . GLY A 1 92 ? 1.612 -13.573 5.680 1.00 96.44 92 GLY A C 1
ATOM 755 O O . GLY A 1 92 ? 1.632 -13.663 6.906 1.00 96.44 92 GLY A O 1
ATOM 756 N N . GLU A 1 93 ? 2.529 -12.896 4.995 1.00 97.75 93 GLU A N 1
ATOM 757 C CA . GLU A 1 93 ? 3.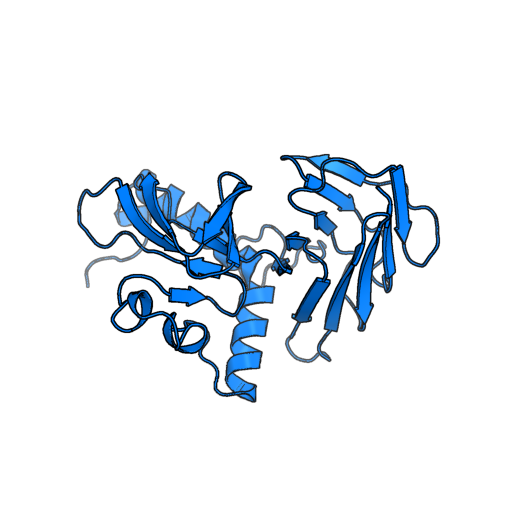524 -12.031 5.629 1.00 97.75 93 GLU A CA 1
ATOM 758 C C . GLU A 1 93 ? 3.079 -10.569 5.516 1.00 97.75 93 GLU A C 1
ATOM 760 O O . GLU A 1 93 ? 2.718 -10.092 4.434 1.00 97.75 93 GLU A O 1
ATOM 765 N N . TRP A 1 94 ? 3.115 -9.866 6.639 1.00 98.38 94 TRP A N 1
ATOM 766 C CA . TRP A 1 94 ? 2.678 -8.486 6.793 1.00 98.38 94 TRP A CA 1
ATOM 767 C C . TRP A 1 94 ? 3.824 -7.660 7.352 1.00 98.38 94 TRP A C 1
ATOM 769 O O . TRP A 1 94 ? 4.456 -8.052 8.321 1.00 98.38 94 TRP A O 1
ATOM 779 N N . VAL A 1 95 ? 4.092 -6.515 6.752 1.00 98.12 95 VAL A N 1
ATOM 780 C CA . VAL A 1 95 ? 5.128 -5.581 7.176 1.00 98.12 95 VAL A CA 1
ATOM 781 C C . VAL A 1 95 ? 4.455 -4.445 7.919 1.00 98.12 95 VAL A C 1
ATOM 783 O O . VAL A 1 95 ? 3.566 -3.796 7.373 1.00 98.12 95 VAL A O 1
ATOM 786 N N . ASP A 1 96 ? 4.859 -4.201 9.159 1.00 98.00 96 ASP A N 1
ATOM 787 C CA . ASP A 1 96 ? 4.460 -2.996 9.878 1.00 98.00 96 ASP A CA 1
ATOM 788 C C . ASP A 1 96 ? 4.943 -1.762 9.101 1.00 98.00 96 ASP A C 1
ATOM 790 O O . ASP A 1 96 ? 6.135 -1.612 8.819 1.00 98.00 96 ASP A O 1
ATOM 794 N N . TYR A 1 97 ? 4.019 -0.875 8.730 1.00 97.00 97 TYR A N 1
ATOM 795 C CA . TYR A 1 97 ? 4.335 0.288 7.901 1.00 97.00 97 TYR A CA 1
ATOM 796 C C . TYR A 1 97 ? 5.306 1.271 8.585 1.00 97.00 97 TYR A C 1
ATOM 798 O O . TYR A 1 97 ? 6.049 1.995 7.915 1.00 97.00 97 TYR A O 1
ATOM 806 N N . TRP A 1 98 ? 5.310 1.308 9.917 1.00 95.25 98 TRP A N 1
ATOM 807 C CA . TRP A 1 98 ? 6.113 2.221 10.721 1.00 95.25 98 TRP A CA 1
ATOM 808 C C . TRP A 1 98 ? 7.458 1.613 11.103 1.00 95.25 98 TRP A C 1
ATOM 810 O O . TRP A 1 98 ? 8.489 2.228 10.837 1.00 95.25 98 TRP A O 1
ATOM 820 N N . SER A 1 99 ? 7.455 0.426 11.718 1.00 94.56 99 SER A N 1
ATOM 821 C CA . SER A 1 99 ? 8.678 -0.210 12.231 1.00 94.56 99 SER A CA 1
ATOM 822 C C . SER A 1 99 ? 9.440 -0.999 11.170 1.00 94.56 99 SER A C 1
ATOM 824 O O . SER A 1 99 ? 10.619 -1.284 11.364 1.00 94.56 99 SER A O 1
ATOM 826 N N . ARG A 1 100 ? 8.784 -1.334 10.050 1.00 93.25 100 ARG A N 1
ATOM 827 C CA . ARG A 1 100 ? 9.291 -2.224 8.991 1.00 93.25 100 ARG A CA 1
ATOM 828 C C . ARG A 1 100 ? 9.487 -3.674 9.430 1.00 93.25 100 ARG A C 1
ATOM 830 O O . ARG A 1 100 ? 10.011 -4.476 8.662 1.00 93.25 100 ARG A O 1
ATOM 837 N N . GLU A 1 101 ? 9.028 -4.042 10.624 1.00 95.00 101 GLU A N 1
ATOM 838 C CA . GLU A 1 101 ? 9.088 -5.423 11.094 1.00 95.00 101 GLU A CA 1
ATOM 839 C C . GLU A 1 101 ? 8.128 -6.324 10.311 1.00 95.00 101 GLU A C 1
ATOM 841 O O . GLU A 1 101 ? 6.975 -5.969 10.050 1.00 95.00 101 GLU A O 1
ATOM 846 N N . VAL A 1 102 ? 8.601 -7.524 9.973 1.00 96.31 102 VAL A N 1
ATOM 847 C CA . VAL A 1 102 ? 7.799 -8.555 9.310 1.00 96.31 102 VAL A CA 1
ATOM 848 C C . VAL A 1 102 ? 7.080 -9.399 10.362 1.00 96.31 102 VAL A C 1
ATOM 850 O O . VAL A 1 102 ? 7.698 -9.970 11.258 1.00 96.31 102 VAL A O 1
ATOM 853 N N . GLN A 1 103 ? 5.770 -9.531 10.205 1.00 97.69 103 GLN A N 1
ATOM 854 C CA . GLN A 1 103 ? 4.875 -10.338 11.020 1.00 97.69 103 GLN A CA 1
ATOM 855 C C . GLN A 1 103 ? 4.256 -11.440 10.156 1.00 97.69 103 GLN A C 1
ATOM 857 O O . GLN A 1 103 ? 3.772 -11.192 9.050 1.00 97.69 103 GLN A O 1
ATOM 862 N N . ARG A 1 104 ? 4.256 -12.679 10.655 1.00 98.25 104 ARG A N 1
ATOM 863 C CA . ARG A 1 104 ? 3.667 -13.829 9.953 1.00 98.25 104 ARG A CA 1
ATOM 864 C C . ARG A 1 104 ? 2.301 -14.154 10.538 1.00 98.25 104 ARG A C 1
ATOM 866 O O . ARG A 1 104 ? 2.200 -14.490 11.715 1.00 98.25 104 ARG A O 1
ATOM 873 N N . GLY A 1 105 ? 1.264 -14.059 9.712 1.00 97.75 105 GLY A N 1
ATOM 874 C CA . GLY A 1 105 ? -0.077 -14.526 10.043 1.00 97.75 105 GLY A CA 1
ATOM 875 C C . GLY A 1 105 ? -0.300 -15.994 9.641 1.00 97.75 105 GLY A C 1
ATOM 876 O O . GLY A 1 105 ? 0.449 -16.528 8.818 1.00 97.75 105 GLY A O 1
ATOM 877 N N . PRO A 1 106 ? -1.350 -16.658 10.154 1.00 98.00 106 PRO A N 1
ATOM 878 C CA . PRO A 1 106 ? -2.400 -16.089 10.994 1.00 98.00 106 PRO A CA 1
ATOM 879 C C . PRO A 1 106 ? -1.941 -15.879 12.444 1.00 98.00 106 PRO A C 1
ATOM 881 O O . PRO A 1 106 ? -1.429 -16.805 13.068 1.00 98.00 106 PRO A O 1
ATOM 884 N N . THR A 1 107 ? -2.112 -14.674 12.992 1.00 98.19 107 THR A N 1
ATOM 885 C CA . THR A 1 107 ? -1.716 -14.381 14.380 1.00 98.19 107 THR A CA 1
ATOM 886 C C . THR A 1 107 ? -2.467 -13.190 14.971 1.00 98.19 107 THR A C 1
ATOM 888 O O . THR A 1 107 ? -2.926 -12.309 14.246 1.00 98.19 107 THR A O 1
ATOM 891 N N . TRP A 1 108 ? -2.560 -13.153 16.299 1.00 98.31 108 TRP A N 1
ATOM 892 C CA . TRP A 1 108 ? -3.049 -12.008 17.061 1.00 98.31 108 TRP A CA 1
ATOM 893 C C . TRP A 1 108 ? -1.873 -11.257 17.684 1.00 98.31 108 TRP A C 1
ATOM 895 O O . TRP A 1 108 ? -1.055 -11.841 18.393 1.00 98.31 108 TRP A O 1
ATOM 905 N N . LEU A 1 109 ? -1.823 -9.947 17.473 1.00 98.25 109 LEU A N 1
ATOM 906 C CA . LEU A 1 109 ? -0.819 -9.055 18.033 1.00 98.25 109 LEU A CA 1
ATOM 907 C C . LEU A 1 109 ? -1.445 -8.176 19.111 1.00 98.25 109 LEU A C 1
ATOM 909 O O . LEU A 1 109 ? -2.466 -7.536 18.879 1.00 98.25 109 LEU A O 1
ATOM 913 N N . ASN A 1 110 ? -0.800 -8.077 20.272 1.00 98.12 110 ASN A N 1
ATOM 914 C CA . ASN A 1 110 ? -1.073 -7.000 21.220 1.00 98.12 110 ASN A CA 1
ATOM 915 C C . ASN A 1 110 ? -0.239 -5.781 20.804 1.00 98.12 110 ASN A C 1
ATOM 917 O O . ASN A 1 110 ? 0.910 -5.647 21.226 1.00 98.12 110 ASN A O 1
ATOM 921 N N . TYR A 1 111 ? -0.788 -4.924 19.949 1.00 98.44 111 TYR A N 1
ATOM 922 C CA . TYR A 1 111 ? -0.035 -3.886 19.250 1.00 98.44 111 TYR A CA 1
ATOM 923 C C . TYR A 1 111 ? 0.026 -2.566 20.044 1.00 98.44 111 TYR A C 1
ATOM 925 O O . TYR A 1 111 ? -1.029 -2.082 20.468 1.00 98.44 111 TYR A O 1
ATOM 933 N N . PRO A 1 112 ? 1.211 -1.949 20.249 1.00 98.06 112 PRO A N 1
ATOM 934 C CA . PRO A 1 112 ? 1.327 -0.598 20.802 1.00 98.06 112 PRO A CA 1
ATOM 935 C C . PRO A 1 112 ? 0.745 0.445 19.842 1.00 98.06 112 PRO A C 1
ATOM 937 O O . PRO A 1 112 ? 1.274 0.667 18.762 1.00 98.06 112 PRO A O 1
ATOM 940 N N . ALA A 1 113 ? -0.330 1.112 20.247 1.00 97.56 113 ALA A N 1
ATOM 941 C CA . ALA A 1 113 ? -1.017 2.121 19.448 1.00 97.56 113 ALA A CA 1
ATOM 942 C C . ALA A 1 113 ? -1.159 3.416 20.265 1.00 97.56 113 ALA A C 1
ATOM 944 O O . ALA A 1 113 ? -2.257 3.718 20.746 1.00 97.56 113 ALA A O 1
ATOM 945 N N . PRO A 1 114 ? -0.051 4.146 20.522 1.00 97.50 114 PRO A N 1
ATOM 946 C CA . PRO A 1 114 ? -0.140 5.489 21.086 1.00 97.50 114 PRO A CA 1
ATOM 947 C C . PRO A 1 114 ? -0.961 6.404 20.161 1.00 97.50 114 PRO A C 1
ATOM 949 O O . PRO A 1 114 ? -1.270 6.039 19.028 1.00 97.50 114 PRO A O 1
ATOM 952 N N . LEU A 1 115 ? -1.358 7.576 20.659 1.00 96.50 115 LEU A N 1
ATOM 953 C CA . LEU A 1 115 ? -2.375 8.428 20.025 1.00 96.50 115 LEU A CA 1
ATOM 954 C C . LEU A 1 115 ? -2.070 8.753 18.550 1.00 96.50 115 LEU A C 1
ATOM 956 O O . LEU A 1 115 ? -2.971 8.834 17.720 1.00 96.50 115 LEU A O 1
ATOM 960 N N . GLU A 1 116 ? -0.794 8.918 18.230 1.00 96.62 116 GLU A N 1
ATOM 961 C CA . GLU A 1 116 ? -0.259 9.292 16.929 1.00 96.62 116 GLU A CA 1
ATOM 962 C C . GLU A 1 116 ? -0.050 8.114 15.960 1.00 96.62 116 GLU A C 1
ATOM 964 O O . GLU A 1 116 ? 0.245 8.340 14.780 1.00 96.62 116 GLU A O 1
ATOM 969 N N . ILE A 1 117 ? -0.205 6.865 16.416 1.00 97.81 117 ILE A N 1
ATOM 970 C CA . ILE A 1 117 ? 0.049 5.651 15.628 1.00 97.81 117 ILE A CA 1
ATOM 971 C C . ILE A 1 117 ? -1.250 4.894 15.344 1.00 97.81 117 ILE A C 1
ATOM 973 O O . ILE A 1 117 ? -1.872 4.300 16.221 1.00 97.81 117 ILE A O 1
ATOM 977 N N . LEU A 1 118 ? -1.604 4.853 14.062 1.00 98.19 118 LEU A N 1
ATOM 978 C CA . LEU A 1 118 ? -2.592 3.955 13.487 1.00 98.19 118 LEU A CA 1
ATOM 979 C C . LEU A 1 118 ? -1.899 2.630 13.143 1.00 98.19 118 LEU A C 1
ATOM 981 O O . LEU A 1 118 ? -1.010 2.648 12.288 1.00 98.19 118 LEU A O 1
ATOM 985 N N . PRO A 1 119 ? -2.295 1.489 13.734 1.00 98.56 119 PRO A N 1
ATOM 986 C CA . PRO A 1 119 ? -1.795 0.191 13.298 1.00 98.56 119 PRO A CA 1
ATOM 987 C C . PRO A 1 119 ? -2.110 -0.024 11.810 1.00 98.56 119 PRO A C 1
ATOM 989 O O . PRO A 1 119 ? -3.276 -0.041 11.394 1.00 98.56 119 PRO A O 1
ATOM 992 N N . LEU A 1 120 ? -1.047 -0.122 11.014 1.00 98.69 120 LEU A N 1
ATOM 993 C CA . LEU A 1 120 ? -1.088 -0.144 9.559 1.00 98.69 120 LEU A CA 1
ATOM 994 C C . LEU A 1 120 ? -0.042 -1.135 9.060 1.00 98.69 120 LEU A C 1
ATOM 996 O O . LEU A 1 120 ? 1.143 -0.998 9.361 1.00 98.69 120 LEU A O 1
ATOM 1000 N N . PHE A 1 121 ? -0.484 -2.116 8.283 1.00 98.81 121 PHE A N 1
ATOM 1001 C CA . PHE A 1 121 ? 0.370 -3.188 7.789 1.00 98.81 121 PHE A CA 1
ATOM 1002 C C . PHE A 1 121 ? 0.282 -3.278 6.276 1.00 98.81 121 PHE A C 1
ATOM 1004 O O . PHE A 1 121 ? -0.797 -3.138 5.703 1.00 98.81 121 PHE A O 1
ATOM 1011 N N . VAL A 1 122 ? 1.409 -3.553 5.634 1.00 98.62 122 VAL A N 1
ATOM 1012 C CA . VAL A 1 122 ? 1.507 -3.791 4.199 1.00 98.62 122 VAL A CA 1
ATOM 1013 C C . VAL A 1 122 ? 1.733 -5.271 3.958 1.00 98.62 122 VAL A C 1
ATOM 1015 O O . VAL A 1 122 ? 2.647 -5.872 4.512 1.00 98.62 122 VAL A O 1
ATOM 1018 N N . ARG A 1 123 ? 0.921 -5.887 3.111 1.00 98.00 123 ARG A N 1
ATOM 1019 C CA . ARG A 1 123 ? 1.130 -7.272 2.699 1.00 98.00 123 ARG A CA 1
ATOM 1020 C C . ARG A 1 123 ? 2.424 -7.377 1.885 1.00 98.00 123 ARG A C 1
ATOM 1022 O O . ARG A 1 123 ? 2.597 -6.634 0.917 1.00 98.00 123 ARG A O 1
ATOM 1029 N N . ARG A 1 124 ? 3.302 -8.335 2.199 1.00 97.12 124 ARG A N 1
ATOM 1030 C CA . ARG A 1 124 ? 4.413 -8.652 1.288 1.00 97.12 124 ARG A CA 1
ATOM 1031 C C . ARG A 1 124 ? 3.868 -9.129 -0.064 1.00 97.12 124 ARG A C 1
ATOM 1033 O O . ARG A 1 124 ? 2.796 -9.727 -0.145 1.00 97.12 124 ARG A O 1
ATOM 1040 N N . GLY A 1 125 ? 4.591 -8.817 -1.129 1.00 97.19 125 GLY A N 1
ATOM 1041 C CA . GLY A 1 125 ? 4.131 -8.925 -2.512 1.00 97.19 125 GLY A CA 1
ATOM 1042 C C . GLY A 1 125 ? 3.668 -7.584 -3.090 1.00 97.19 125 GLY A C 1
ATOM 1043 O O . GLY A 1 125 ? 3.603 -7.440 -4.308 1.00 97.19 125 GLY A O 1
ATOM 1044 N N . ALA A 1 126 ? 3.364 -6.593 -2.246 1.00 98.25 126 ALA A N 1
ATOM 1045 C CA . ALA A 1 126 ? 2.795 -5.327 -2.688 1.00 98.25 126 ALA A CA 1
ATOM 1046 C C . ALA A 1 126 ? 3.800 -4.426 -3.424 1.00 98.25 126 ALA A C 1
ATOM 1048 O O . ALA A 1 126 ? 4.981 -4.351 -3.084 1.00 98.25 126 ALA A O 1
ATOM 1049 N N . ILE A 1 127 ? 3.269 -3.683 -4.394 1.00 98.50 127 ILE A N 1
ATOM 1050 C CA . ILE A 1 127 ? 3.878 -2.494 -4.989 1.00 98.50 127 ILE A CA 1
ATOM 1051 C C . ILE A 1 127 ? 2.931 -1.345 -4.651 1.00 98.50 127 ILE A C 1
ATOM 1053 O O . ILE A 1 127 ? 1.750 -1.398 -4.998 1.00 98.50 127 ILE A O 1
ATOM 1057 N N . ILE A 1 128 ? 3.417 -0.332 -3.941 1.00 98.31 128 ILE A N 1
ATOM 1058 C CA . ILE A 1 128 ? 2.622 0.829 -3.544 1.00 98.31 128 ILE A CA 1
ATOM 1059 C C . ILE A 1 128 ? 3.163 2.048 -4.295 1.00 98.31 128 ILE A C 1
ATOM 1061 O O . ILE A 1 128 ? 4.202 2.587 -3.910 1.00 98.31 128 ILE A O 1
ATOM 1065 N N . PRO A 1 129 ? 2.491 2.505 -5.367 1.00 96.88 129 PRO A N 1
ATOM 1066 C CA . PRO A 1 129 ? 2.851 3.764 -5.992 1.00 96.88 129 PRO A CA 1
ATOM 1067 C C . PRO A 1 129 ? 2.434 4.920 -5.084 1.00 96.88 129 PRO A C 1
ATOM 1069 O O . PRO A 1 129 ? 1.267 5.057 -4.705 1.00 96.88 129 PRO A O 1
ATOM 1072 N N . MET A 1 130 ? 3.399 5.770 -4.763 1.00 95.38 130 MET A N 1
ATOM 1073 C CA . MET A 1 130 ? 3.207 6.977 -3.979 1.00 95.38 130 MET A CA 1
ATOM 1074 C C . MET A 1 130 ? 3.619 8.205 -4.791 1.00 95.38 130 MET A C 1
ATOM 1076 O O . MET A 1 130 ? 4.549 8.156 -5.590 1.00 95.38 130 MET A O 1
ATOM 1080 N N . GLY A 1 131 ? 2.922 9.315 -4.590 1.00 91.38 131 GLY A N 1
ATOM 1081 C CA . GLY A 1 131 ? 3.334 10.626 -5.059 1.00 91.38 131 GLY A CA 1
ATOM 1082 C C . GLY A 1 131 ? 4.430 11.229 -4.174 1.00 91.38 131 GLY A C 1
ATOM 1083 O O . GLY A 1 131 ? 4.732 10.695 -3.097 1.00 91.38 131 GLY A O 1
ATOM 1084 N N . PRO A 1 132 ? 5.011 12.353 -4.615 1.00 83.44 132 PRO A N 1
ATOM 1085 C CA . PRO A 1 132 ? 5.932 13.134 -3.802 1.00 83.44 132 PRO A CA 1
ATOM 1086 C C . PRO A 1 132 ? 5.232 13.758 -2.586 1.00 83.44 132 PRO A C 1
ATOM 1088 O O . PRO A 1 132 ? 4.003 13.768 -2.485 1.00 83.44 132 PRO A O 1
ATOM 1091 N N . ASP A 1 133 ? 6.023 14.295 -1.657 1.00 75.81 133 ASP A N 1
ATOM 1092 C CA . ASP A 1 133 ? 5.500 15.074 -0.535 1.00 75.81 133 ASP A CA 1
ATOM 1093 C C . ASP A 1 133 ? 4.866 16.379 -1.048 1.00 75.81 133 ASP A C 1
ATOM 1095 O O . ASP A 1 133 ? 5.565 17.338 -1.369 1.00 75.81 133 ASP A O 1
ATOM 1099 N N . VAL A 1 134 ? 3.532 16.398 -1.125 1.00 69.25 134 VAL A N 1
ATOM 1100 C CA . VAL A 1 134 ? 2.700 17.555 -1.498 1.00 69.25 134 VAL A CA 1
ATOM 1101 C C . VAL A 1 134 ? 1.773 17.945 -0.346 1.00 69.25 134 VAL A C 1
ATOM 1103 O O . VAL A 1 134 ? 1.354 17.095 0.445 1.00 69.25 134 VAL A O 1
ATOM 1106 N N . ASP A 1 135 ? 1.411 19.224 -0.268 1.00 65.06 135 ASP A N 1
ATOM 1107 C CA . ASP A 1 135 ? 0.428 19.743 0.688 1.00 65.06 135 ASP A CA 1
ATOM 1108 C C . ASP A 1 135 ? -1.022 19.664 0.145 1.00 65.06 135 ASP A C 1
ATOM 1110 O O . ASP A 1 135 ? -1.969 19.687 0.932 1.00 65.06 135 ASP A O 1
ATOM 1114 N N . HIS A 1 136 ? -1.221 19.544 -1.179 1.00 62.22 136 HIS A N 1
ATOM 1115 C CA . HIS A 1 136 ? -2.533 19.354 -1.829 1.00 62.22 136 HIS A CA 1
ATOM 1116 C C . HIS A 1 136 ? -2.441 18.556 -3.148 1.00 62.22 136 HIS A C 1
ATOM 1118 O O . HIS A 1 136 ? -1.359 18.399 -3.706 1.00 62.22 136 HIS A O 1
ATOM 1124 N N . ALA A 1 137 ? -3.575 18.039 -3.647 1.00 56.69 137 ALA A N 1
ATOM 1125 C CA . ALA A 1 137 ? -3.621 17.073 -4.759 1.00 56.69 137 ALA A CA 1
ATOM 1126 C C . ALA A 1 137 ? -3.164 17.666 -6.101 1.00 56.69 137 ALA A C 1
ATOM 1128 O O . ALA A 1 137 ? -2.511 16.974 -6.877 1.00 56.69 137 ALA A O 1
ATOM 1129 N N . ASP A 1 138 ? -3.460 18.946 -6.334 1.00 56.97 138 ASP A N 1
ATOM 1130 C CA . ASP A 1 138 ? -3.137 19.647 -7.584 1.00 56.97 138 ASP A CA 1
ATOM 1131 C C . ASP A 1 138 ? -1.741 20.296 -7.564 1.00 56.97 138 ASP A C 1
ATOM 1133 O O . ASP A 1 138 ? -1.358 21.010 -8.494 1.00 56.97 138 ASP A O 1
ATOM 1137 N N . GLN A 1 139 ? -0.959 20.075 -6.500 1.00 54.88 139 GLN A N 1
ATOM 1138 C CA . GLN A 1 139 ? 0.378 20.640 -6.389 1.00 54.88 139 GLN A CA 1
ATOM 1139 C C . GLN A 1 139 ? 1.322 19.948 -7.375 1.00 54.88 139 GLN A C 1
ATOM 1141 O O . GLN A 1 139 ? 1.763 18.817 -7.165 1.00 54.88 139 GLN A O 1
ATOM 1146 N N . SER A 1 140 ? 1.677 20.659 -8.443 1.00 52.69 140 SER A N 1
ATOM 1147 C CA . SER A 1 140 ? 2.681 20.192 -9.394 1.00 52.69 140 SER A CA 1
ATOM 1148 C C . SER A 1 140 ? 4.068 20.213 -8.749 1.00 52.69 140 SER A C 1
ATOM 1150 O O . SER A 1 140 ? 4.639 21.276 -8.495 1.00 52.69 140 SER A O 1
ATOM 1152 N N . ILE A 1 141 ? 4.618 19.031 -8.482 1.00 58.06 141 ILE A N 1
ATOM 1153 C CA . ILE A 1 141 ? 6.033 18.843 -8.164 1.00 58.06 141 ILE A CA 1
ATOM 1154 C C . ILE A 1 141 ? 6.664 18.114 -9.347 1.00 58.06 141 ILE A C 1
ATOM 1156 O O . ILE A 1 141 ? 6.141 17.103 -9.808 1.00 58.06 141 ILE A O 1
ATOM 1160 N N . ASN A 1 142 ? 7.827 18.588 -9.805 1.00 57.34 142 ASN A N 1
ATOM 1161 C CA . ASN A 1 142 ? 8.688 17.884 -10.766 1.00 57.34 142 ASN A CA 1
ATOM 1162 C C . ASN A 1 142 ? 9.357 16.643 -10.131 1.00 57.34 142 ASN A C 1
ATOM 1164 O O . ASN A 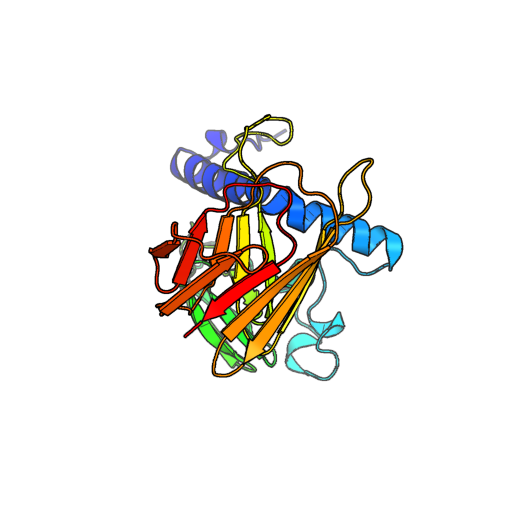1 142 ? 10.561 16.437 -10.267 1.00 57.34 142 ASN A O 1
ATOM 1168 N N . ALA A 1 143 ? 8.603 15.840 -9.386 1.00 66.62 143 ALA A N 1
ATOM 1169 C CA . ALA A 1 143 ? 9.065 14.618 -8.750 1.00 66.62 143 ALA A CA 1
ATOM 1170 C C . ALA A 1 143 ? 8.187 13.462 -9.231 1.00 66.62 143 ALA A C 1
ATOM 1172 O O . ALA A 1 143 ? 6.959 13.557 -9.238 1.00 66.62 143 ALA A O 1
ATOM 1173 N N . GLY A 1 144 ? 8.833 12.388 -9.686 1.00 83.25 144 GLY A N 1
ATOM 1174 C CA . GLY A 1 144 ? 8.138 11.187 -10.127 1.00 83.25 144 GLY A CA 1
ATOM 1175 C C . GLY A 1 144 ? 7.552 10.385 -8.972 1.00 83.25 144 GLY A C 1
ATOM 1176 O O . GLY A 1 144 ? 7.629 10.761 -7.802 1.00 83.25 144 GLY A O 1
ATOM 1177 N N . LEU A 1 145 ? 6.947 9.256 -9.325 1.00 91.75 145 LEU A N 1
ATOM 1178 C CA . LEU A 1 145 ? 6.376 8.335 -8.350 1.00 91.75 145 LEU A CA 1
ATOM 1179 C C . LEU A 1 145 ? 7.471 7.694 -7.501 1.00 91.75 145 LEU A C 1
ATOM 1181 O O . LEU A 1 145 ? 8.548 7.376 -7.994 1.00 91.75 145 LEU A O 1
ATOM 1185 N N . ILE A 1 146 ? 7.155 7.414 -6.247 1.00 94.75 146 ILE A N 1
ATOM 1186 C CA . ILE A 1 146 ? 7.890 6.452 -5.438 1.00 94.75 146 ILE A CA 1
ATOM 1187 C C . ILE A 1 146 ? 7.184 5.107 -5.606 1.00 94.75 146 ILE A C 1
ATOM 1189 O O . ILE A 1 146 ? 6.003 4.982 -5.293 1.00 94.75 146 ILE A O 1
ATOM 1193 N N . LEU A 1 147 ? 7.885 4.101 -6.112 1.00 96.69 147 LEU A N 1
ATOM 1194 C CA . LEU A 1 147 ? 7.423 2.719 -6.152 1.00 96.69 147 LEU A CA 1
ATOM 1195 C C . LEU A 1 147 ? 7.931 2.023 -4.888 1.00 96.69 147 LEU A C 1
ATOM 1197 O O . LEU A 1 147 ? 9.070 1.559 -4.854 1.00 96.69 147 LEU A O 1
ATOM 1201 N N . ASP A 1 148 ? 7.104 2.003 -3.842 1.00 97.19 148 ASP A N 1
ATOM 1202 C CA . ASP A 1 148 ? 7.417 1.362 -2.561 1.00 97.19 148 ASP A CA 1
ATOM 1203 C C . ASP A 1 148 ? 7.058 -0.130 -2.634 1.00 97.19 148 ASP A C 1
ATOM 1205 O O . ASP A 1 148 ? 5.890 -0.522 -2.592 1.00 97.19 148 ASP A O 1
ATOM 1209 N N . VAL A 1 149 ? 8.070 -0.968 -2.849 1.00 97.94 149 VAL A N 1
ATOM 1210 C CA . VAL A 1 149 ? 7.948 -2.405 -3.117 1.00 97.94 149 VAL A CA 1
ATOM 1211 C C . VAL A 1 149 ? 8.260 -3.195 -1.852 1.00 97.94 149 VAL A C 1
ATOM 1213 O O . VAL A 1 149 ? 9.242 -2.925 -1.159 1.00 97.94 149 VAL A O 1
ATOM 1216 N N . TYR A 1 150 ? 7.444 -4.212 -1.580 1.00 97.44 150 TYR A N 1
ATOM 1217 C CA . TYR A 1 150 ? 7.570 -5.130 -0.447 1.00 97.44 150 TYR A CA 1
ATOM 1218 C C . TYR A 1 150 ? 7.819 -6.537 -1.002 1.00 97.44 150 TYR A C 1
ATOM 1220 O O . TYR A 1 150 ? 6.860 -7.287 -1.187 1.00 97.44 150 TYR A O 1
ATOM 1228 N N . PRO A 1 151 ? 9.071 -6.900 -1.337 1.00 95.94 151 PRO A N 1
ATOM 1229 C CA . PRO A 1 151 ? 9.364 -8.070 -2.155 1.00 95.94 151 PRO A CA 1
ATOM 1230 C C . PRO A 1 151 ? 8.941 -9.405 -1.522 1.00 95.94 151 PRO A C 1
ATOM 1232 O O . PRO A 1 151 ? 9.108 -9.613 -0.318 1.00 95.94 151 PRO A O 1
ATOM 1235 N N . THR A 1 152 ? 8.439 -10.303 -2.371 1.00 94.81 152 THR A N 1
ATOM 1236 C CA . THR A 1 152 ? 8.392 -11.775 -2.211 1.00 94.81 152 THR A CA 1
ATOM 1237 C C . THR A 1 152 ? 8.944 -12.387 -3.504 1.00 94.81 152 THR A C 1
ATOM 1239 O O . THR A 1 152 ? 9.842 -11.790 -4.088 1.00 94.81 152 THR A O 1
ATOM 1242 N N . ASP A 1 153 ? 8.383 -13.485 -4.008 1.00 94.50 153 ASP A N 1
ATOM 1243 C CA . ASP A 1 153 ? 8.756 -14.091 -5.293 1.00 94.50 153 ASP A CA 1
ATOM 1244 C C . ASP A 1 153 ? 8.244 -13.274 -6.494 1.00 94.50 153 ASP A C 1
ATOM 1246 O O . ASP A 1 153 ? 8.765 -13.361 -7.607 1.00 94.50 153 ASP A O 1
ATOM 1250 N N . GLY A 1 154 ? 7.226 -12.437 -6.279 1.00 96.44 154 GLY A N 1
ATOM 1251 C CA . GLY A 1 154 ? 6.714 -11.534 -7.298 1.00 96.44 154 GLY A CA 1
ATOM 1252 C C . GLY A 1 154 ? 5.608 -10.617 -6.795 1.00 96.44 154 GLY A C 1
ATOM 1253 O O . GLY A 1 154 ? 5.098 -10.757 -5.682 1.00 96.44 154 GLY A O 1
ATOM 1254 N N . GLY A 1 155 ? 5.238 -9.660 -7.634 1.00 97.31 155 GLY A N 1
ATOM 1255 C CA . GLY A 1 155 ? 4.172 -8.716 -7.342 1.00 97.31 155 GLY A CA 1
ATOM 1256 C C . GLY A 1 155 ? 3.712 -7.978 -8.584 1.00 97.31 155 GLY A C 1
ATOM 1257 O O . GLY A 1 155 ? 4.388 -7.964 -9.611 1.00 97.31 155 GLY A O 1
ATOM 1258 N N . TYR A 1 156 ? 2.531 -7.386 -8.483 1.00 97.81 156 TYR A N 1
ATOM 1259 C CA . TYR A 1 156 ? 1.855 -6.740 -9.597 1.00 97.81 156 TYR A CA 1
ATOM 1260 C C . TYR A 1 156 ? 0.988 -5.590 -9.092 1.00 97.81 156 TYR A C 1
ATOM 1262 O O . TYR A 1 156 ? 0.330 -5.706 -8.054 1.00 97.81 156 TYR A O 1
ATOM 1270 N N . PHE A 1 157 ? 0.952 -4.502 -9.854 1.00 98.25 157 PHE A N 1
ATOM 1271 C CA . PHE A 1 157 ? 0.068 -3.374 -9.636 1.00 98.25 157 PHE A CA 1
ATOM 1272 C C . PHE A 1 157 ? -0.290 -2.699 -10.963 1.00 98.25 157 PHE A C 1
ATOM 1274 O O . PHE A 1 157 ? 0.577 -2.454 -11.798 1.00 98.25 157 PHE A O 1
ATOM 1281 N N . MET A 1 158 ? -1.567 -2.349 -11.127 1.00 97.44 158 MET A N 1
ATOM 1282 C CA . MET A 1 158 ? -2.041 -1.553 -12.259 1.00 97.44 158 MET A CA 1
ATOM 1283 C C . MET A 1 158 ? -2.262 -0.110 -11.807 1.00 97.44 158 MET A C 1
ATOM 1285 O O . MET A 1 158 ? -3.179 0.166 -11.030 1.00 97.44 158 MET A O 1
ATOM 1289 N N . LEU A 1 159 ? -1.425 0.808 -12.286 1.00 96.88 159 LEU A N 1
ATOM 1290 C CA . LEU A 1 159 ? -1.521 2.232 -11.989 1.00 96.88 159 LEU A CA 1
ATOM 1291 C C . LEU A 1 159 ? -2.499 2.906 -12.953 1.00 96.88 159 LEU A C 1
ATOM 1293 O O . LEU A 1 159 ? -2.205 3.054 -14.138 1.00 96.88 159 LEU A O 1
ATOM 1297 N N . TYR A 1 160 ? -3.624 3.384 -12.428 1.00 94.75 160 TYR A N 1
ATOM 1298 C CA . TYR A 1 160 ? -4.563 4.216 -13.177 1.00 94.75 160 TYR A CA 1
ATOM 1299 C C . TYR A 1 160 ? -4.246 5.694 -12.978 1.00 94.75 160 TYR A C 1
ATOM 1301 O O . TYR A 1 160 ? -3.799 6.116 -11.910 1.00 94.75 160 TYR A O 1
ATOM 1309 N N . ARG A 1 161 ? -4.501 6.487 -14.018 1.00 89.38 161 ARG A N 1
ATOM 1310 C CA . ARG A 1 161 ? -4.376 7.945 -14.007 1.00 89.38 161 ARG A CA 1
ATOM 1311 C C . ARG A 1 161 ? -5.506 8.543 -14.826 1.00 89.38 161 ARG A C 1
ATOM 1313 O O . ARG A 1 161 ? -6.011 7.898 -15.742 1.00 89.38 161 ARG A O 1
ATOM 1320 N N . GLU A 1 162 ? -5.862 9.771 -14.496 1.00 83.56 162 GLU A N 1
ATOM 1321 C CA . GLU A 1 162 ? -6.829 10.532 -15.272 1.00 83.56 162 GLU A CA 1
ATOM 1322 C C . GLU A 1 162 ? -6.294 10.769 -16.692 1.00 83.56 162 GLU A C 1
ATOM 1324 O O . GLU A 1 162 ? -5.113 11.079 -16.877 1.00 83.56 162 GLU A O 1
ATOM 1329 N N . ASP A 1 163 ? -7.151 10.535 -17.686 1.00 84.62 163 ASP A N 1
ATOM 1330 C CA . ASP A 1 163 ? -6.908 10.775 -19.114 1.00 84.62 163 ASP A CA 1
ATOM 1331 C C . ASP A 1 163 ? -5.638 10.145 -19.711 1.00 84.62 163 ASP A C 1
ATOM 1333 O O . ASP A 1 163 ? -5.128 10.591 -20.742 1.00 84.62 163 ASP A O 1
ATOM 1337 N N . ARG A 1 164 ? -5.107 9.081 -19.097 1.00 88.12 164 ARG A N 1
ATOM 1338 C CA . ARG A 1 164 ? -3.954 8.338 -19.624 1.00 88.12 164 ARG A CA 1
ATOM 1339 C C . ARG A 1 164 ? -4.184 6.833 -19.560 1.00 88.12 164 ARG A C 1
ATOM 1341 O O . ARG A 1 164 ? -4.821 6.358 -18.619 1.00 88.12 164 ARG A O 1
ATOM 1348 N N . PRO A 1 165 ? -3.610 6.061 -20.501 1.00 93.25 165 PRO A N 1
ATOM 1349 C CA . PRO A 1 165 ? -3.576 4.612 -20.381 1.00 93.25 165 PRO A CA 1
ATOM 1350 C C . PRO A 1 165 ? -2.962 4.180 -19.040 1.00 93.25 165 PRO A C 1
ATOM 1352 O O . PRO A 1 165 ? -2.036 4.848 -18.541 1.00 93.25 165 PRO A O 1
ATOM 1355 N N . PRO A 1 166 ? -3.468 3.085 -18.447 1.00 95.12 166 PRO A N 1
ATOM 1356 C CA . PRO A 1 166 ? -2.909 2.557 -17.218 1.00 95.12 166 PRO A CA 1
ATOM 1357 C C . PRO A 1 166 ? -1.474 2.068 -17.452 1.00 95.12 166 PRO A C 1
ATOM 1359 O O . PRO A 1 166 ? -1.110 1.676 -18.560 1.00 95.12 166 PRO A O 1
ATOM 1362 N N . VAL A 1 167 ? -0.662 2.116 -16.399 1.00 96.62 167 VAL A N 1
ATOM 1363 C CA . VAL A 1 167 ? 0.714 1.606 -16.405 1.00 96.62 167 VAL A CA 1
ATOM 1364 C C . VAL A 1 167 ? 0.741 0.319 -15.601 1.00 96.62 167 VAL A C 1
ATOM 1366 O O . VAL A 1 167 ? 0.378 0.307 -14.423 1.00 96.62 167 VAL A O 1
ATOM 1369 N N . GLU A 1 168 ? 1.184 -0.756 -16.231 1.00 97.94 168 GLU A N 1
ATOM 1370 C CA . GLU A 1 168 ? 1.400 -2.026 -15.558 1.00 97.94 168 GLU A CA 1
ATOM 1371 C C . GLU A 1 168 ? 2.782 -2.024 -14.902 1.00 97.94 168 GLU A C 1
ATOM 1373 O O . GLU A 1 168 ? 3.792 -1.715 -15.535 1.00 97.94 168 GLU A O 1
ATOM 1378 N N . ILE A 1 169 ? 2.824 -2.358 -13.615 1.00 98.12 169 ILE A N 1
ATOM 1379 C CA . ILE A 1 169 ? 4.054 -2.452 -12.837 1.00 98.12 169 ILE A CA 1
ATOM 1380 C C . ILE A 1 169 ? 4.086 -3.840 -12.220 1.00 98.12 169 ILE A C 1
ATOM 1382 O O . ILE A 1 169 ? 3.193 -4.210 -11.459 1.00 98.12 169 ILE A O 1
ATOM 1386 N N . SER A 1 170 ? 5.117 -4.614 -12.521 1.00 98.38 170 SER A N 1
ATOM 1387 C CA . SER A 1 170 ? 5.272 -5.960 -11.980 1.00 98.38 170 SER A CA 1
ATOM 1388 C C . SER A 1 170 ? 6.712 -6.226 -11.593 1.00 98.38 170 SER A C 1
ATOM 1390 O O . SER A 1 170 ? 7.631 -5.583 -12.090 1.00 98.38 170 SER A O 1
ATOM 1392 N N . TYR A 1 171 ? 6.933 -7.169 -10.687 1.00 98.38 171 TYR A N 1
ATOM 1393 C CA . TYR A 1 171 ? 8.266 -7.696 -10.452 1.00 98.38 171 TYR A CA 1
ATOM 1394 C C . TYR A 1 171 ? 8.238 -9.202 -10.245 1.00 98.38 171 TYR A C 1
ATOM 1396 O O . TYR A 1 171 ? 7.244 -9.778 -9.804 1.00 98.38 171 TYR A O 1
ATOM 1404 N N . THR A 1 172 ? 9.382 -9.814 -10.511 1.00 97.88 172 THR A N 1
ATOM 1405 C CA . THR A 1 172 ? 9.722 -11.177 -10.099 1.00 97.88 172 THR A CA 1
ATOM 1406 C C . THR A 1 172 ? 11.005 -11.120 -9.294 1.00 97.88 172 THR A C 1
ATOM 1408 O O . THR A 1 172 ? 11.889 -10.326 -9.631 1.00 97.88 172 THR A O 1
ATOM 1411 N N . ALA A 1 173 ? 11.142 -11.950 -8.272 1.00 96.00 173 ALA A N 1
ATOM 1412 C CA . ALA A 1 173 ? 12.395 -12.095 -7.556 1.00 96.00 173 ALA A CA 1
ATOM 1413 C C . ALA A 1 173 ? 12.754 -13.568 -7.379 1.00 96.00 173 ALA A C 1
ATOM 1415 O O . ALA A 1 173 ? 11.898 -14.414 -7.140 1.00 96.00 173 ALA A O 1
ATOM 1416 N N . ASP A 1 174 ? 14.046 -13.839 -7.499 1.00 93.69 174 ASP A N 1
ATOM 1417 C CA . ASP A 1 174 ? 14.669 -15.121 -7.214 1.00 93.69 174 ASP A CA 1
ATOM 1418 C C . ASP A 1 174 ? 15.860 -14.911 -6.254 1.00 93.69 174 ASP A C 1
ATOM 1420 O O . ASP A 1 174 ? 16.112 -13.803 -5.754 1.00 93.69 174 ASP A O 1
ATOM 1424 N N . ASP A 1 175 ? 16.604 -15.983 -5.980 1.00 89.62 175 ASP A N 1
ATOM 1425 C CA . ASP A 1 175 ? 17.775 -15.946 -5.096 1.00 89.62 175 ASP A CA 1
ATOM 1426 C C . ASP A 1 175 ? 18.924 -15.079 -5.642 1.00 89.62 175 ASP A C 1
ATOM 1428 O O . ASP A 1 175 ? 19.825 -14.699 -4.893 1.00 89.62 175 ASP A O 1
ATOM 1432 N N . MET A 1 176 ? 18.923 -14.756 -6.939 1.00 92.56 176 MET A N 1
ATOM 1433 C CA . MET A 1 176 ? 19.976 -13.979 -7.593 1.00 92.56 176 MET A CA 1
ATOM 1434 C C . MET A 1 176 ? 19.591 -12.517 -7.792 1.00 92.56 176 MET A C 1
ATOM 1436 O O . MET A 1 176 ? 20.444 -11.634 -7.656 1.00 92.56 176 MET A O 1
ATOM 1440 N N . ALA A 1 177 ? 18.343 -12.245 -8.172 1.00 95.25 177 ALA A N 1
ATOM 1441 C CA . ALA A 1 177 ? 17.925 -10.912 -8.567 1.00 95.25 177 ALA A CA 1
ATOM 1442 C C . ALA A 1 177 ? 16.429 -10.648 -8.375 1.00 95.25 177 ALA A C 1
ATOM 1444 O O . ALA A 1 177 ? 15.591 -11.537 -8.492 1.00 95.25 177 ALA A O 1
ATOM 1445 N N . LEU A 1 178 ? 16.103 -9.371 -8.181 1.00 97.62 178 LEU A N 1
ATOM 1446 C CA . LEU A 1 178 ? 14.767 -8.817 -8.384 1.00 97.62 178 LEU A CA 1
ATOM 1447 C C . LEU A 1 178 ? 14.729 -8.108 -9.740 1.00 97.62 178 LEU A C 1
ATOM 1449 O O . LEU A 1 178 ? 15.612 -7.307 -10.041 1.00 97.62 178 LEU A O 1
ATOM 1453 N N . ARG A 1 179 ? 13.710 -8.391 -10.552 1.00 97.94 179 ARG A N 1
ATOM 1454 C CA . ARG A 1 179 ? 13.467 -7.772 -11.864 1.00 97.94 179 ARG A CA 1
ATOM 1455 C C . ARG A 1 179 ? 12.114 -7.078 -11.829 1.00 97.94 179 ARG A C 1
ATOM 1457 O O . ARG A 1 179 ? 11.104 -7.757 -11.680 1.00 97.94 179 ARG A O 1
ATOM 1464 N N . LEU A 1 180 ? 12.109 -5.755 -11.928 1.00 98.12 180 LEU A N 1
ATOM 1465 C CA . LEU A 1 180 ? 10.928 -4.895 -11.985 1.00 98.12 180 LEU A CA 1
ATOM 1466 C C . LEU A 1 180 ? 10.688 -4.483 -13.440 1.00 98.12 180 LEU A C 1
ATOM 1468 O O . LEU A 1 180 ? 11.588 -3.939 -14.075 1.00 98.12 180 LEU A O 1
ATOM 1472 N N . SER A 1 181 ? 9.476 -4.697 -13.940 1.00 98.06 181 SER A N 1
ATOM 1473 C CA . SER A 1 181 ? 9.019 -4.255 -15.253 1.00 98.06 181 SER A CA 1
ATOM 1474 C C . SER A 1 181 ? 7.981 -3.146 -15.115 1.00 98.06 181 SER A C 1
ATOM 1476 O O . SER A 1 181 ? 7.103 -3.202 -14.252 1.00 98.06 181 SER A O 1
ATOM 1478 N N . ILE A 1 182 ? 8.095 -2.135 -15.973 1.00 97.38 182 ILE A N 1
ATOM 1479 C CA . ILE A 1 182 ? 7.159 -1.016 -16.074 1.00 97.38 182 ILE A CA 1
ATOM 1480 C C . ILE A 1 182 ? 6.703 -0.945 -17.530 1.00 97.38 182 ILE A C 1
ATOM 1482 O O . ILE A 1 182 ? 7.498 -0.670 -18.428 1.00 97.38 182 ILE A O 1
ATOM 1486 N N . GLN A 1 183 ? 5.426 -1.225 -17.774 1.00 96.94 183 GLN A N 1
ATOM 1487 C CA . GLN A 1 183 ? 4.826 -1.194 -19.104 1.00 96.94 183 GLN A CA 1
ATOM 1488 C C . GLN A 1 183 ? 3.824 -0.043 -19.187 1.00 96.94 183 GLN A C 1
ATOM 1490 O O . GLN A 1 183 ? 2.748 -0.081 -18.592 1.00 96.94 183 GLN A O 1
ATOM 1495 N N . GLY A 1 184 ? 4.204 0.998 -19.923 1.00 93.19 184 GLY A N 1
ATOM 1496 C CA . GLY A 1 184 ? 3.454 2.244 -20.061 1.00 93.19 184 GLY A CA 1
ATOM 1497 C C . GLY A 1 184 ? 4.328 3.461 -19.760 1.00 93.19 184 GLY A C 1
ATOM 1498 O O . GLY A 1 184 ? 5.472 3.336 -19.334 1.00 93.19 184 GLY A O 1
ATOM 1499 N N . GLU A 1 185 ? 3.792 4.655 -19.997 1.00 91.06 185 GLU A N 1
ATOM 1500 C CA . GLU A 1 185 ? 4.563 5.898 -19.888 1.00 91.06 185 GLU A CA 1
ATOM 1501 C C . GLU A 1 185 ? 4.428 6.533 -18.504 1.00 91.06 185 GLU A C 1
ATOM 1503 O O . GLU A 1 185 ? 3.324 6.875 -18.066 1.00 91.06 185 GLU A O 1
ATOM 1508 N N . LEU A 1 186 ? 5.544 6.768 -17.819 1.00 90.62 186 LEU A N 1
ATOM 1509 C CA . LEU A 1 186 ? 5.570 7.563 -16.593 1.00 90.62 186 LEU A CA 1
ATOM 1510 C C . LEU A 1 186 ? 5.737 9.052 -16.913 1.00 90.62 186 LEU A C 1
ATOM 1512 O O . LEU A 1 186 ? 6.358 9.431 -17.896 1.00 90.62 186 LEU A O 1
ATOM 1516 N N . SER A 1 187 ? 5.176 9.920 -16.071 1.00 87.06 187 SER A N 1
ATOM 1517 C CA . SER A 1 187 ? 5.265 11.376 -16.281 1.00 87.06 187 SER A CA 1
ATOM 1518 C C . SER A 1 187 ? 6.634 11.955 -15.908 1.00 87.06 187 SER A C 1
ATOM 1520 O O . SER A 1 187 ? 6.970 13.054 -16.332 1.00 87.06 187 SER A O 1
ATOM 1522 N N . ALA A 1 188 ? 7.391 11.245 -15.072 1.00 89.62 188 ALA A N 1
ATOM 1523 C CA . ALA A 1 188 ? 8.697 11.641 -14.566 1.00 89.62 188 ALA A CA 1
ATOM 1524 C C . ALA A 1 188 ? 9.458 10.392 -14.077 1.00 89.62 188 ALA A C 1
ATOM 1526 O O . ALA A 1 188 ? 8.817 9.372 -13.794 1.00 89.62 188 ALA A O 1
ATOM 1527 N N . PRO A 1 189 ? 10.798 10.453 -13.958 1.00 90.25 189 PRO A N 1
ATOM 1528 C CA . PRO A 1 189 ? 11.596 9.350 -13.430 1.00 90.25 189 PRO A CA 1
ATOM 1529 C C . PRO A 1 189 ? 11.139 8.955 -12.017 1.00 90.25 189 PRO A C 1
ATOM 1531 O O . PRO A 1 189 ? 11.071 9.835 -11.152 1.00 90.25 189 PRO A O 1
ATOM 1534 N N . PRO A 1 190 ? 10.813 7.677 -11.754 1.00 92.94 190 PRO A N 1
ATOM 1535 C CA . PRO A 1 190 ? 10.388 7.264 -10.429 1.00 92.94 190 PRO A CA 1
ATOM 1536 C C . PRO A 1 190 ? 11.586 6.959 -9.518 1.00 92.94 190 PRO A C 1
ATOM 1538 O O . PRO A 1 190 ? 12.710 6.726 -9.967 1.00 92.94 190 PRO A O 1
ATOM 1541 N N . ILE A 1 191 ? 11.321 6.896 -8.220 1.00 93.38 191 ILE A N 1
ATOM 1542 C CA . ILE A 1 191 ? 12.220 6.322 -7.218 1.00 93.38 191 ILE A CA 1
ATOM 1543 C C . ILE A 1 191 ? 11.707 4.921 -6.904 1.00 93.38 191 ILE A C 1
ATOM 1545 O O . ILE A 1 191 ? 10.523 4.753 -6.630 1.00 93.38 191 ILE A O 1
ATOM 1549 N N . VAL A 1 192 ? 12.575 3.913 -6.916 1.00 95.44 192 VAL A N 1
ATOM 1550 C CA . VAL A 1 192 ? 12.210 2.554 -6.487 1.00 95.44 192 VAL A CA 1
ATOM 1551 C C . VAL A 1 192 ? 12.736 2.331 -5.077 1.00 95.44 192 VAL A C 1
ATOM 1553 O O . VAL A 1 192 ? 13.927 2.509 -4.829 1.00 95.44 192 VAL A O 1
ATOM 1556 N N . VAL A 1 193 ? 11.855 1.933 -4.163 1.00 95.25 193 VAL A N 1
ATOM 1557 C CA . VAL A 1 193 ? 12.205 1.564 -2.788 1.00 95.25 193 VAL A CA 1
ATOM 1558 C C . VAL A 1 193 ? 11.916 0.080 -2.613 1.00 95.25 193 VAL A C 1
ATOM 1560 O O . VAL A 1 193 ? 10.781 -0.353 -2.770 1.00 95.25 193 VAL A O 1
ATOM 1563 N N . LEU A 1 194 ? 12.940 -0.714 -2.313 1.00 96.06 194 LEU A N 1
ATOM 1564 C CA . LEU A 1 194 ? 12.805 -2.136 -2.006 1.00 96.06 194 LEU A CA 1
ATOM 1565 C C . LEU A 1 194 ? 12.934 -2.329 -0.494 1.00 96.06 194 LEU A C 1
ATOM 1567 O O . LEU A 1 194 ? 14.029 -2.205 0.053 1.00 96.06 194 LEU A O 1
ATOM 1571 N N . ASN A 1 195 ? 11.828 -2.628 0.184 1.00 94.50 195 ASN A N 1
ATOM 1572 C CA . ASN A 1 195 ? 11.833 -2.942 1.615 1.00 94.50 195 ASN A CA 1
ATOM 1573 C C . ASN A 1 195 ? 12.489 -4.310 1.858 1.00 94.50 195 ASN A C 1
ATOM 1575 O O . ASN A 1 195 ? 12.365 -5.201 1.020 1.00 94.50 195 ASN A O 1
ATOM 1579 N N . ASP A 1 196 ? 13.153 -4.491 3.007 1.00 89.19 196 ASP A N 1
ATOM 1580 C CA . ASP A 1 196 ? 13.813 -5.760 3.374 1.00 89.19 196 ASP A CA 1
ATOM 1581 C C . ASP A 1 196 ? 14.813 -6.251 2.296 1.00 89.19 196 ASP A C 1
ATOM 1583 O O . ASP A 1 196 ? 14.935 -7.436 1.981 1.00 89.19 196 ASP A O 1
ATOM 1587 N N . PHE A 1 197 ? 15.516 -5.297 1.676 1.00 87.69 197 PHE A N 1
ATOM 1588 C CA . PHE A 1 197 ? 16.512 -5.526 0.627 1.00 87.69 197 PHE A CA 1
ATOM 1589 C C . PHE A 1 197 ? 17.791 -4.744 0.972 1.00 87.69 197 PHE A C 1
ATOM 1591 O O . PHE A 1 197 ? 18.031 -3.663 0.437 1.00 87.69 197 PHE A O 1
ATOM 1598 N N . PRO A 1 198 ? 18.610 -5.233 1.918 1.00 77.88 198 PRO A N 1
ATOM 1599 C CA . PRO A 1 198 ? 19.617 -4.407 2.590 1.00 77.88 198 PRO A CA 1
ATOM 1600 C C . PRO A 1 198 ? 20.814 -4.036 1.707 1.00 77.88 198 PRO A C 1
ATOM 1602 O O . PRO A 1 198 ? 21.534 -3.084 2.009 1.00 77.88 198 PRO A O 1
ATOM 1605 N N . SER A 1 199 ? 21.070 -4.783 0.633 1.00 84.94 199 SER A N 1
ATOM 1606 C CA . SER A 1 199 ? 22.181 -4.506 -0.272 1.00 84.94 199 SER A CA 1
ATOM 1607 C C . SER A 1 199 ? 21.924 -5.034 -1.677 1.00 84.94 199 SER A C 1
ATOM 1609 O O . SER A 1 199 ? 21.200 -6.006 -1.881 1.00 84.94 199 SER A O 1
ATOM 1611 N N . ALA A 1 200 ? 22.555 -4.380 -2.650 1.00 91.31 200 ALA A N 1
ATOM 1612 C CA . ALA A 1 200 ? 22.635 -4.840 -4.027 1.00 91.31 200 ALA A CA 1
ATOM 1613 C C . ALA A 1 200 ? 24.097 -4.852 -4.469 1.00 91.31 200 ALA A C 1
ATOM 1615 O O . ALA A 1 200 ? 24.827 -3.886 -4.232 1.00 91.31 200 ALA A O 1
ATOM 1616 N N . ARG A 1 201 ? 24.515 -5.914 -5.162 1.00 93.19 201 ARG A N 1
ATOM 1617 C CA . ARG A 1 201 ? 25.827 -5.974 -5.827 1.00 93.19 201 ARG A CA 1
ATOM 1618 C C . ARG A 1 201 ? 25.859 -5.133 -7.090 1.00 93.19 201 ARG A C 1
ATOM 1620 O O . ARG A 1 201 ? 26.900 -4.592 -7.452 1.00 93.19 201 ARG A O 1
ATOM 1627 N N . ARG A 1 202 ? 24.730 -5.074 -7.796 1.00 95.44 202 ARG A N 1
ATOM 1628 C CA . ARG A 1 202 ? 24.610 -4.383 -9.078 1.00 95.44 202 ARG A CA 1
ATOM 1629 C C . ARG A 1 202 ? 23.163 -4.009 -9.343 1.00 95.44 202 ARG A C 1
ATOM 1631 O O . ARG A 1 202 ? 22.275 -4.836 -9.159 1.00 95.44 202 ARG A O 1
ATOM 1638 N N . VAL A 1 203 ? 22.957 -2.813 -9.880 1.00 96.94 203 VAL A N 1
ATOM 1639 C CA . VAL A 1 203 ? 21.674 -2.378 -10.433 1.00 96.94 203 VAL A CA 1
ATOM 1640 C C . VAL A 1 203 ? 21.841 -2.105 -11.925 1.00 96.94 203 VAL A C 1
ATOM 1642 O O . VAL A 1 203 ? 22.832 -1.505 -12.355 1.00 96.94 203 VAL A O 1
ATOM 1645 N N . THR A 1 204 ? 20.884 -2.561 -12.728 1.00 97.06 204 THR A N 1
ATOM 1646 C CA . THR A 1 204 ? 20.773 -2.194 -14.142 1.00 97.06 204 THR A CA 1
ATOM 1647 C C . THR A 1 204 ? 19.401 -1.618 -14.436 1.00 97.06 204 THR A C 1
ATOM 1649 O O . THR A 1 204 ? 18.408 -2.117 -13.919 1.00 97.06 204 THR A O 1
ATOM 1652 N N . VAL A 1 205 ? 19.353 -0.603 -15.294 1.00 96.75 205 VAL A N 1
ATOM 1653 C CA . VAL A 1 205 ? 18.121 0.036 -15.772 1.00 96.75 205 VAL A CA 1
ATOM 1654 C C . VAL A 1 205 ? 18.126 -0.046 -17.290 1.00 96.75 205 VAL A C 1
ATOM 1656 O O . VAL A 1 205 ? 19.113 0.353 -17.915 1.00 96.75 205 VAL A O 1
ATOM 1659 N N . ASN A 1 206 ? 17.076 -0.613 -17.884 1.00 95.88 206 ASN A N 1
ATOM 1660 C CA . ASN A 1 206 ? 17.003 -0.924 -19.317 1.00 95.88 206 ASN A CA 1
ATOM 1661 C C . ASN A 1 206 ? 18.289 -1.629 -19.806 1.00 95.88 206 ASN A C 1
ATOM 1663 O O . ASN A 1 206 ? 18.914 -1.231 -20.793 1.00 95.88 206 ASN A O 1
ATOM 1667 N N . HIS A 1 207 ? 18.735 -2.631 -19.038 1.00 94.06 207 HIS A N 1
ATOM 1668 C CA . HIS A 1 207 ? 19.957 -3.423 -19.256 1.00 94.06 207 HIS A CA 1
ATOM 1669 C C . HIS A 1 207 ? 21.295 -2.659 -19.217 1.00 94.06 207 HIS A C 1
ATOM 1671 O O . HIS A 1 207 ? 22.340 -3.233 -19.528 1.00 94.06 207 HIS A O 1
ATOM 1677 N N . ARG A 1 208 ? 21.313 -1.387 -18.800 1.00 95.31 208 ARG A N 1
ATOM 1678 C CA . ARG A 1 208 ? 22.545 -0.600 -18.628 1.00 95.31 208 ARG A CA 1
ATOM 1679 C C . ARG A 1 208 ? 22.917 -0.483 -17.150 1.00 95.31 208 ARG A C 1
ATOM 1681 O O . ARG A 1 208 ? 22.014 -0.322 -16.330 1.00 95.31 208 ARG A O 1
ATOM 1688 N N . PRO A 1 209 ? 24.211 -0.534 -16.782 1.00 95.62 209 PRO A N 1
ATOM 1689 C CA . PRO A 1 209 ? 24.640 -0.284 -15.408 1.00 95.62 209 PRO A CA 1
ATOM 1690 C C . PRO A 1 209 ? 24.109 1.057 -14.900 1.00 95.62 209 PRO A C 1
ATOM 1692 O O . PRO A 1 209 ? 24.217 2.072 -15.589 1.00 95.62 209 PRO A O 1
ATOM 1695 N N . HIS A 1 210 ? 23.549 1.062 -13.696 1.00 95.50 210 HIS A N 1
ATOM 1696 C CA . HIS A 1 210 ? 22.964 2.252 -13.096 1.00 95.50 210 HIS A CA 1
ATOM 1697 C C . HIS A 1 210 ? 23.569 2.479 -11.720 1.00 95.50 210 HIS A C 1
ATOM 1699 O O . HIS A 1 210 ? 23.397 1.619 -10.878 1.00 95.50 210 HIS A O 1
ATOM 1705 N N . GLY A 1 211 ? 24.248 3.616 -11.521 1.00 90.81 211 GLY A N 1
ATOM 1706 C CA . GLY A 1 211 ? 25.102 3.944 -10.368 1.00 90.81 211 GLY A CA 1
ATOM 1707 C C . GLY A 1 211 ? 24.431 4.545 -9.127 1.00 90.81 211 GLY A C 1
ATOM 1708 O O . GLY A 1 211 ? 25.110 4.726 -8.121 1.00 90.81 211 GLY A O 1
ATOM 1709 N N . ARG A 1 212 ? 23.152 4.941 -9.193 1.00 89.94 212 ARG A N 1
ATOM 1710 C CA . ARG A 1 212 ? 22.516 5.779 -8.159 1.00 89.94 212 ARG A CA 1
ATOM 1711 C C . ARG A 1 212 ? 21.551 4.977 -7.291 1.00 89.94 212 ARG A C 1
ATOM 1713 O O . ARG A 1 212 ? 20.337 5.026 -7.466 1.00 89.94 212 ARG A O 1
ATOM 1720 N N . TRP A 1 213 ? 22.109 4.249 -6.329 1.00 92.12 213 TRP A N 1
ATOM 1721 C CA . TRP A 1 213 ? 21.332 3.573 -5.295 1.00 92.12 213 TRP A CA 1
ATOM 1722 C C . TRP A 1 213 ? 22.025 3.647 -3.933 1.00 92.12 213 TRP A C 1
ATOM 1724 O O . TRP A 1 213 ? 23.241 3.823 -3.851 1.00 92.12 213 TRP A O 1
ATOM 1734 N N . ARG A 1 214 ? 21.252 3.513 -2.856 1.00 92.06 214 ARG A N 1
ATOM 1735 C CA . ARG A 1 214 ? 21.756 3.506 -1.475 1.00 92.06 214 ARG A CA 1
ATOM 1736 C C . ARG A 1 214 ? 20.942 2.564 -0.597 1.00 92.06 214 ARG A C 1
ATOM 1738 O O . ARG A 1 214 ? 19.769 2.328 -0.872 1.00 92.06 214 ARG A O 1
ATOM 1745 N N . ALA A 1 215 ? 21.560 2.055 0.464 1.00 89.69 215 ALA A N 1
ATOM 1746 C CA . ALA A 1 215 ? 20.838 1.370 1.529 1.00 89.69 215 ALA A CA 1
ATOM 1747 C C . ALA A 1 215 ? 20.254 2.410 2.496 1.00 89.69 215 ALA A C 1
ATOM 1749 O O . ALA A 1 215 ? 20.967 3.313 2.937 1.00 89.69 215 ALA A O 1
ATOM 1750 N N . GLU A 1 216 ? 18.970 2.296 2.820 1.00 85.75 216 GLU A N 1
ATOM 1751 C CA . GLU A 1 216 ? 18.268 3.211 3.724 1.00 85.75 216 GLU A CA 1
ATOM 1752 C C . GLU A 1 216 ? 17.156 2.448 4.455 1.00 85.75 216 GLU A C 1
ATOM 1754 O O . GLU A 1 216 ? 16.393 1.715 3.833 1.00 85.75 216 GLU A O 1
ATOM 1759 N N . GLY A 1 217 ? 17.080 2.575 5.785 1.00 78.56 217 GLY A N 1
ATOM 1760 C CA . GLY A 1 217 ? 15.991 1.986 6.580 1.00 78.56 217 GLY A CA 1
ATOM 1761 C C . GLY A 1 217 ? 15.844 0.459 6.478 1.00 78.56 217 GLY A C 1
ATOM 1762 O O . GLY A 1 217 ? 14.733 -0.046 6.588 1.00 78.56 217 GLY A O 1
ATOM 1763 N N . GLY A 1 218 ? 16.934 -0.278 6.227 1.00 80.94 218 GLY A N 1
ATOM 1764 C CA . GLY A 1 218 ? 16.897 -1.735 6.010 1.00 80.94 218 GLY A CA 1
ATOM 1765 C C . GLY A 1 218 ? 16.461 -2.163 4.600 1.00 80.94 218 GLY A C 1
ATOM 1766 O O . GLY A 1 218 ? 16.353 -3.356 4.327 1.00 80.94 218 GLY A O 1
ATOM 1767 N N . GLY A 1 219 ? 16.234 -1.205 3.700 1.00 89.75 219 GLY A N 1
ATOM 1768 C CA . GLY A 1 219 ? 15.910 -1.430 2.296 1.00 89.75 219 GLY A CA 1
ATOM 1769 C C . GLY A 1 219 ? 16.907 -0.787 1.332 1.00 89.75 219 GLY A C 1
ATOM 1770 O O . GLY A 1 219 ? 17.949 -0.258 1.731 1.00 89.75 219 GLY A O 1
ATOM 1771 N N . LEU A 1 220 ? 16.552 -0.816 0.049 1.00 93.62 220 LEU A N 1
ATOM 1772 C CA . LEU A 1 220 ? 17.317 -0.236 -1.051 1.00 93.62 220 LEU A CA 1
ATOM 1773 C C . LEU A 1 220 ? 16.516 0.883 -1.713 1.00 93.62 220 LEU A C 1
ATOM 1775 O O . LEU A 1 220 ? 15.384 0.661 -2.130 1.00 93.62 220 LEU A O 1
ATOM 1779 N N . VAL A 1 221 ? 17.118 2.057 -1.874 1.00 93.69 221 VAL A N 1
ATOM 1780 C CA . VAL A 1 221 ? 16.536 3.180 -2.618 1.00 93.69 221 VAL A CA 1
ATOM 1781 C C . VAL A 1 221 ? 17.313 3.365 -3.914 1.00 93.69 221 VAL A C 1
ATOM 1783 O O . VAL A 1 221 ? 18.535 3.508 -3.882 1.00 93.69 221 VAL A O 1
ATOM 1786 N N . ILE A 1 222 ? 16.612 3.367 -5.046 1.00 93.75 222 ILE A N 1
ATOM 1787 C CA . ILE A 1 222 ? 17.176 3.503 -6.392 1.00 93.75 222 ILE A CA 1
ATOM 1788 C C . ILE A 1 222 ? 16.567 4.741 -7.050 1.00 93.75 222 ILE A C 1
ATOM 1790 O O . ILE A 1 222 ? 15.349 4.831 -7.219 1.00 93.75 222 ILE A O 1
ATOM 1794 N N . GLU A 1 223 ? 17.417 5.687 -7.440 1.00 91.88 223 GLU A N 1
ATOM 1795 C CA . GLU A 1 223 ? 17.003 6.953 -8.046 1.00 91.88 223 GLU A CA 1
ATOM 1796 C C . GLU A 1 223 ? 17.143 6.892 -9.564 1.00 91.88 223 GLU A C 1
ATOM 1798 O O . GLU A 1 223 ? 18.239 7.036 -10.116 1.00 91.88 223 GLU A O 1
ATOM 1803 N N . LEU A 1 224 ? 16.025 6.701 -10.264 1.00 91.19 224 LEU A N 1
ATOM 1804 C CA . LEU A 1 224 ? 16.051 6.653 -11.719 1.00 91.19 224 LEU A CA 1
ATOM 1805 C C . LEU A 1 224 ? 16.156 8.056 -12.315 1.00 91.19 224 LEU A C 1
ATOM 1807 O O . LEU A 1 224 ? 15.677 9.042 -11.764 1.00 91.19 224 LEU A O 1
ATOM 1811 N N . THR A 1 225 ? 16.799 8.142 -13.477 1.00 87.88 225 THR A N 1
ATOM 1812 C CA . THR A 1 225 ? 17.094 9.418 -14.148 1.00 87.88 225 THR A CA 1
ATOM 1813 C C . THR A 1 225 ? 16.277 9.640 -15.418 1.00 87.88 225 THR A C 1
ATOM 1815 O O . THR A 1 225 ? 16.442 10.670 -16.063 1.00 87.88 225 THR A O 1
ATOM 1818 N N . SER A 1 226 ? 15.435 8.679 -15.809 1.00 87.50 226 SER A N 1
ATOM 1819 C CA . SER A 1 226 ? 14.552 8.768 -16.976 1.00 87.50 226 SER A CA 1
ATOM 1820 C C . SER A 1 226 ? 13.162 8.225 -16.648 1.00 87.50 226 SER A C 1
ATOM 1822 O O . SER A 1 226 ? 13.031 7.321 -15.822 1.00 87.50 226 SER A O 1
ATOM 1824 N N . ALA A 1 227 ? 12.143 8.787 -17.301 1.00 86.44 227 ALA A N 1
ATOM 1825 C CA . ALA A 1 227 ? 10.771 8.290 -17.266 1.00 86.44 227 ALA A CA 1
ATOM 1826 C C . ALA A 1 227 ? 10.560 7.079 -18.197 1.00 86.44 227 ALA A C 1
ATOM 1828 O O . ALA A 1 227 ? 9.650 6.292 -17.959 1.00 86.44 227 ALA A O 1
ATOM 1829 N N . ASP A 1 228 ? 11.444 6.878 -19.183 1.00 88.69 228 ASP A N 1
ATOM 1830 C CA . ASP A 1 228 ? 11.407 5.765 -20.151 1.00 88.69 228 ASP A CA 1
ATOM 1831 C C . ASP A 1 228 ? 11.982 4.459 -19.571 1.00 88.69 228 ASP A C 1
ATOM 1833 O O . ASP A 1 228 ? 12.622 3.661 -20.264 1.00 88.69 228 ASP A O 1
ATOM 1837 N N . VAL A 1 229 ? 11.843 4.259 -18.262 1.00 89.44 229 VAL A N 1
ATOM 1838 C CA . VAL A 1 229 ? 12.253 3.017 -17.611 1.00 89.44 229 VAL A CA 1
ATOM 1839 C C . VAL A 1 229 ? 11.230 1.928 -17.916 1.00 89.44 229 VAL A C 1
ATOM 1841 O O . VAL A 1 229 ? 10.047 2.086 -17.639 1.00 89.44 229 VAL A O 1
ATOM 1844 N N . THR A 1 230 ? 11.705 0.805 -18.445 1.00 93.69 230 THR A N 1
ATOM 1845 C CA . THR A 1 230 ? 10.885 -0.384 -18.705 1.00 93.69 230 THR A CA 1
ATOM 1846 C C . THR A 1 230 ? 11.350 -1.598 -17.909 1.00 93.69 230 THR A C 1
ATOM 1848 O O . THR A 1 230 ? 10.541 -2.477 -17.615 1.00 93.69 230 THR A O 1
ATOM 1851 N N . ASP A 1 231 ? 12.631 -1.630 -17.525 1.00 96.19 231 ASP A N 1
ATOM 1852 C CA . ASP A 1 231 ? 13.247 -2.692 -16.730 1.00 96.19 231 ASP A CA 1
ATOM 1853 C C . ASP A 1 231 ? 14.191 -2.110 -15.669 1.00 96.19 231 ASP A C 1
ATOM 1855 O O . ASP A 1 231 ? 15.047 -1.270 -15.970 1.00 96.19 231 ASP A O 1
ATOM 1859 N N . VAL A 1 232 ? 14.071 -2.598 -14.434 1.00 96.56 232 VAL A N 1
ATOM 1860 C CA . VAL A 1 232 ? 15.057 -2.409 -13.364 1.00 96.56 232 VAL A CA 1
ATOM 1861 C C . VAL A 1 232 ? 15.412 -3.775 -12.794 1.00 96.56 232 VAL A C 1
ATOM 1863 O O . VAL A 1 232 ? 14.571 -4.44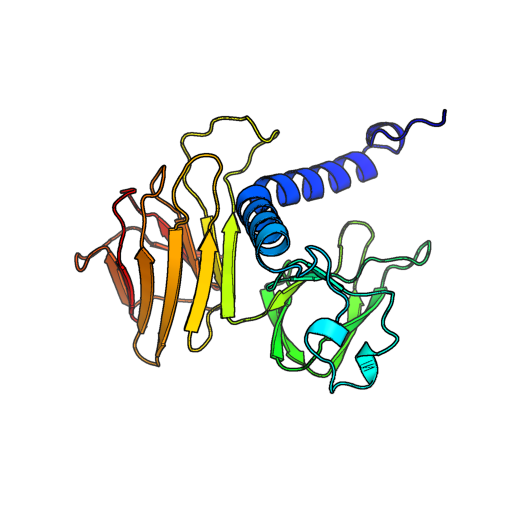6 -12.202 1.00 96.56 232 VAL A O 1
ATOM 1866 N N . THR A 1 233 ? 16.675 -4.176 -12.916 1.00 96.75 233 THR A N 1
ATOM 1867 C CA . THR A 1 233 ? 17.179 -5.417 -12.317 1.00 96.75 233 THR A CA 1
ATOM 1868 C C . THR A 1 233 ? 18.148 -5.107 -11.182 1.00 96.75 233 THR A C 1
ATOM 1870 O O . THR A 1 233 ? 19.129 -4.382 -11.366 1.00 96.75 233 THR A O 1
ATOM 1873 N N . VAL A 1 234 ? 17.905 -5.703 -10.018 1.00 96.38 234 VAL A N 1
ATOM 1874 C CA . VAL A 1 234 ? 18.688 -5.547 -8.790 1.00 96.38 234 VAL A CA 1
ATOM 1875 C C . VAL A 1 234 ? 19.265 -6.901 -8.397 1.00 96.38 234 VAL A C 1
ATOM 1877 O O . VAL A 1 234 ? 18.527 -7.818 -8.050 1.00 96.38 234 VAL A O 1
ATOM 1880 N N . TRP A 1 235 ? 20.587 -7.032 -8.461 1.00 94.50 235 TRP A N 1
ATOM 1881 C CA . TRP A 1 235 ? 21.311 -8.266 -8.152 1.00 94.50 235 TRP A CA 1
ATOM 1882 C C . TRP A 1 235 ? 21.736 -8.303 -6.680 1.00 94.50 235 TRP A C 1
ATOM 1884 O O . TRP A 1 235 ? 22.277 -7.308 -6.183 1.00 94.50 235 TRP A O 1
ATOM 1894 N N . ARG A 1 236 ? 21.532 -9.448 -6.017 1.00 90.06 236 ARG A N 1
ATOM 1895 C CA . ARG A 1 236 ? 21.983 -9.736 -4.641 1.00 90.06 236 ARG A CA 1
ATOM 1896 C C . ARG A 1 236 ? 23.473 -10.084 -4.575 1.00 90.06 236 ARG A C 1
ATOM 1898 O O . ARG A 1 236 ? 24.046 -10.489 -5.611 1.00 90.06 236 ARG A O 1
#

Secondary structure (DSSP, 8-state):
----SGGGGHHHHHHHHHHHHHHHHHTHHHHHHHHHHHHHH---SEEEGGGT-TT-GGGTT--S-EEETTTEEE----STT-SEEEEEEEEEEEEETTT--EEEEEEEEEEE--TT---EEEETT-EEEE--S-SSTT---S---EEEE--SSEEEEEEEETTEEEEEEEEEE-SSEEEEEEES--SSPPEEEETT----SEEEETTEE---EEEETTEEEEE-S-S---EEEEE-

pLDDT: mean 93.26, std 8.33, range [52.69, 98.81]

Foldseek 3Di:
DDDDDQPVVPDVSVVLVQVVLQVVLQQVQVQVQLVVCCVVPVADQWAQPCVPCVVDPVRPPDPQWTDRRPWKIWGADPDPPDQWDKDADAAAWKAFPPLRDIDGDRDIDRGGHHPSDTRMITGAQDWRWTDPRDPDNPDDDLAWTEGAHRHDQKHWDWGDDPPFHIWIWMWGDDPWKIKIFIRGFTPHWYKYKYRQDQDFPFKDWPNHTADAWDGDSNIIIGGGHGRPTGMIMTTD

Sequence (236 aa):
TTPREPWEFGEEAETIFRRYARLRYRLLPYIYSTAAQAAHTGLPVMRALVLKYSHDPNVRCMDSEYLFGDSFLVAPVLERGARRRMVYLPVGEWVDYWSREVQRGPTWLNYPAPLEILPLFVRRGAIIPMGPDVDHADQSINAGLILDVYPTDGGYFMLYREDRPPVEISYTADDMALRLSIQGELSAPPIVVLNDFPSARRVTVNHRPHGRWRAEGGGLVIELTSADVTDVTVWR

Radius of gyration: 18.75 Å; chains: 1; bounding box: 48×43×46 Å